Protein AF-A0A2G5CBD4-F1 (afdb_monomer_lite)

Structure (mmCIF, N/CA/C/O backbone):
data_AF-A0A2G5CBD4-F1
#
_entry.id   AF-A0A2G5CBD4-F1
#
loop_
_atom_site.group_PDB
_atom_site.id
_atom_site.type_symbol
_atom_site.label_atom_id
_atom_site.label_alt_id
_atom_site.label_comp_id
_atom_site.label_asym_id
_atom_site.label_entity_id
_atom_site.label_seq_id
_atom_site.pdbx_PDB_ins_code
_atom_site.Cartn_x
_atom_site.Cartn_y
_atom_site.Cartn_z
_atom_site.occupancy
_atom_site.B_iso_or_equiv
_atom_site.auth_seq_id
_atom_site.auth_comp_id
_atom_site.auth_asym_id
_atom_site.auth_atom_id
_atom_site.pdbx_PDB_model_num
ATOM 1 N N . MET A 1 1 ? 65.017 -16.752 -29.242 1.00 50.22 1 MET A N 1
ATOM 2 C CA . MET A 1 1 ? 64.258 -16.936 -30.499 1.00 50.22 1 MET A CA 1
ATOM 3 C C . MET A 1 1 ? 64.591 -15.760 -31.414 1.00 50.22 1 MET A C 1
ATOM 5 O O . MET A 1 1 ? 64.050 -14.682 -31.215 1.00 50.22 1 MET A O 1
ATOM 9 N N . GLN A 1 2 ? 65.579 -15.898 -32.302 1.00 45.34 2 GLN A N 1
ATOM 10 C CA . GLN A 1 2 ? 66.030 -14.797 -33.166 1.00 45.34 2 GLN A CA 1
ATOM 11 C C . GLN A 1 2 ? 65.032 -14.594 -34.318 1.00 45.34 2 GLN A C 1
ATOM 13 O O . GLN A 1 2 ? 64.804 -15.512 -35.103 1.00 45.34 2 GLN A O 1
ATOM 18 N N . ALA A 1 3 ? 64.431 -13.405 -34.413 1.00 54.41 3 ALA A N 1
ATOM 19 C CA . ALA A 1 3 ? 63.586 -13.011 -35.536 1.00 54.41 3 ALA A CA 1
ATOM 20 C C . ALA A 1 3 ? 64.473 -12.516 -36.686 1.00 54.41 3 ALA A C 1
ATOM 22 O O . ALA A 1 3 ? 65.021 -11.417 -36.638 1.00 54.41 3 ALA A O 1
ATOM 23 N N . THR A 1 4 ? 64.639 -13.335 -37.722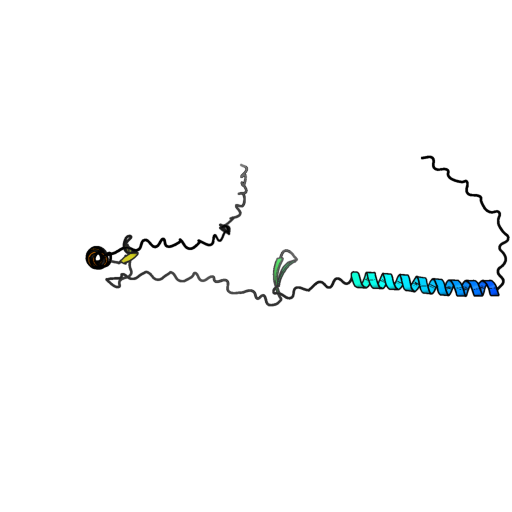 1.00 59.78 4 THR A N 1
ATOM 24 C CA . THR A 1 4 ? 65.360 -12.946 -38.937 1.00 59.78 4 THR A CA 1
ATOM 25 C C . THR A 1 4 ? 64.411 -12.182 -39.859 1.00 59.78 4 THR A C 1
ATOM 27 O O . THR A 1 4 ? 63.651 -12.752 -40.642 1.00 59.78 4 THR A O 1
ATOM 30 N N . MET A 1 5 ? 64.424 -10.852 -39.756 1.00 62.50 5 MET A N 1
ATOM 31 C CA . MET A 1 5 ? 63.723 -10.001 -40.715 1.00 62.50 5 MET A CA 1
ATOM 32 C C . MET A 1 5 ? 64.427 -10.106 -42.072 1.00 62.50 5 MET A C 1
ATOM 34 O O . MET A 1 5 ? 65.529 -9.595 -42.261 1.00 62.50 5 MET A O 1
ATOM 38 N N . LYS A 1 6 ? 63.805 -10.818 -43.019 1.00 68.25 6 LYS A N 1
ATOM 39 C CA . LYS A 1 6 ? 64.300 -10.921 -44.397 1.00 68.25 6 LYS A CA 1
ATOM 40 C C . LYS A 1 6 ? 64.272 -9.527 -45.044 1.00 68.25 6 LYS A C 1
ATOM 42 O O . LYS A 1 6 ? 63.241 -8.857 -44.958 1.00 68.25 6 LYS A O 1
ATOM 47 N N . PRO A 1 7 ? 65.351 -9.084 -45.713 1.00 57.34 7 PRO A N 1
ATOM 48 C CA . PRO A 1 7 ? 65.374 -7.775 -46.349 1.00 57.34 7 PRO A CA 1
ATOM 49 C C . PRO A 1 7 ? 64.328 -7.711 -47.469 1.00 57.34 7 PRO A C 1
ATOM 51 O O . PRO A 1 7 ? 64.297 -8.561 -48.364 1.00 57.34 7 PRO A O 1
ATOM 54 N N . ILE A 1 8 ? 63.464 -6.695 -47.410 1.00 66.19 8 ILE A N 1
ATOM 55 C CA . ILE A 1 8 ? 62.439 -6.427 -48.423 1.00 66.19 8 ILE A CA 1
ATOM 56 C C . ILE A 1 8 ? 63.151 -6.003 -49.710 1.00 66.19 8 ILE A C 1
ATOM 58 O O . ILE A 1 8 ? 63.655 -4.886 -49.832 1.00 66.19 8 ILE A O 1
ATOM 62 N N . LYS A 1 9 ? 63.202 -6.913 -50.686 1.00 63.69 9 LYS A N 1
ATOM 63 C CA . LYS A 1 9 ? 63.681 -6.602 -52.034 1.00 63.69 9 LYS A CA 1
ATOM 64 C C . LYS A 1 9 ? 62.659 -5.692 -52.712 1.00 63.69 9 LYS A C 1
ATOM 66 O O . LYS A 1 9 ? 61.560 -6.131 -53.045 1.00 63.69 9 LYS A O 1
ATOM 71 N N . ARG A 1 10 ? 63.028 -4.430 -52.940 1.00 64.62 10 ARG A N 1
ATOM 72 C CA . ARG A 1 10 ? 62.283 -3.529 -53.827 1.00 64.62 10 ARG A CA 1
ATOM 73 C C . ARG A 1 10 ? 62.343 -4.111 -55.241 1.00 64.62 10 ARG A C 1
ATOM 75 O O . ARG A 1 10 ? 63.429 -4.231 -55.808 1.00 64.62 10 ARG A O 1
ATOM 82 N N . LYS A 1 11 ? 61.197 -4.532 -55.786 1.00 62.62 11 LYS A N 1
ATOM 83 C CA . LYS A 1 11 ? 61.110 -4.932 -57.196 1.00 62.62 11 LYS A CA 1
ATOM 84 C C . LYS A 1 11 ? 61.480 -3.716 -58.052 1.00 62.62 11 LYS A C 1
ATOM 86 O O . LYS A 1 11 ? 60.972 -2.624 -57.809 1.00 62.62 11 LYS A O 1
ATOM 91 N N . LYS A 1 12 ? 62.388 -3.913 -59.015 1.00 56.53 12 LYS A N 1
ATOM 92 C CA . LYS A 1 12 ? 62.648 -2.947 -60.093 1.00 56.53 12 LYS A CA 1
ATOM 93 C C . LYS A 1 12 ? 61.307 -2.601 -60.736 1.00 56.53 12 LYS A C 1
ATOM 95 O O . LYS A 1 12 ? 60.511 -3.520 -60.931 1.00 56.53 12 LYS A O 1
ATOM 100 N N . GLY A 1 13 ? 61.075 -1.312 -60.998 1.00 54.25 13 GLY A N 1
ATOM 101 C CA . GLY A 1 13 ? 59.878 -0.820 -61.677 1.00 54.25 13 GLY A CA 1
ATOM 102 C C . GLY A 1 13 ? 59.686 -1.613 -62.958 1.00 54.25 13 GLY A C 1
ATOM 103 O O . GLY A 1 13 ? 60.448 -1.447 -63.906 1.00 54.25 13 GLY A O 1
ATOM 104 N N . GLY A 1 14 ? 58.760 -2.569 -62.907 1.00 52.62 14 GLY A N 1
ATOM 105 C CA . GLY A 1 14 ? 58.352 -3.313 -64.079 1.00 52.62 14 GLY A CA 1
ATOM 106 C C . GLY A 1 14 ? 57.652 -2.331 -64.993 1.00 52.62 14 GLY A C 1
ATOM 107 O O . GLY A 1 14 ? 56.915 -1.476 -64.507 1.00 52.62 14 GLY A O 1
ATOM 108 N N . GLU A 1 15 ? 57.916 -2.442 -66.288 1.00 57.25 15 GLU A N 1
ATOM 109 C CA . GLU A 1 15 ? 57.089 -1.819 -67.310 1.00 57.25 15 GLU A CA 1
ATOM 110 C C . GLU A 1 15 ? 55.629 -2.081 -66.935 1.00 57.25 15 GLU A C 1
ATOM 112 O O . GLU A 1 15 ? 55.193 -3.235 -66.866 1.00 57.25 15 GLU A O 1
ATOM 117 N N . GLU A 1 16 ? 54.899 -1.019 -66.597 1.00 58.53 16 GLU A N 1
ATOM 118 C CA . GLU A 1 16 ? 53.452 -1.081 -66.494 1.00 58.53 16 GLU A CA 1
ATOM 119 C C . GLU A 1 16 ? 52.991 -1.498 -67.885 1.00 58.53 16 GLU A C 1
ATOM 121 O O . GLU A 1 16 ? 52.986 -0.688 -68.816 1.00 58.53 16 GLU A O 1
ATOM 126 N N . LYS A 1 17 ? 52.716 -2.796 -68.069 1.00 65.19 17 LYS A N 1
ATOM 127 C CA . LYS A 1 17 ? 52.066 -3.284 -69.279 1.00 65.19 17 LYS A CA 1
ATOM 128 C C . LYS A 1 17 ? 50.825 -2.419 -69.420 1.00 65.19 17 LYS A C 1
ATOM 130 O O . LYS A 1 17 ? 49.939 -2.492 -68.573 1.00 65.19 17 LYS A O 1
ATOM 135 N N . ARG A 1 18 ? 50.820 -1.532 -70.420 1.00 65.88 18 ARG A N 1
ATOM 136 C CA . ARG A 1 18 ? 49.656 -0.710 -70.734 1.00 65.88 18 ARG A CA 1
ATOM 137 C C . ARG A 1 18 ? 48.560 -1.696 -71.092 1.00 65.88 18 ARG A C 1
ATOM 139 O O . ARG A 1 18 ? 48.600 -2.260 -72.182 1.00 65.88 18 ARG A O 1
ATOM 146 N N . MET A 1 19 ? 47.676 -1.956 -70.133 1.00 65.94 19 MET A N 1
ATOM 147 C CA . MET A 1 19 ? 46.542 -2.848 -70.313 1.00 65.94 19 MET A CA 1
ATOM 148 C C . MET A 1 19 ? 45.818 -2.384 -71.567 1.00 65.94 19 MET A C 1
ATOM 150 O O . MET A 1 19 ? 45.508 -1.195 -71.717 1.00 65.94 19 MET A O 1
ATOM 154 N N . THR A 1 20 ? 45.620 -3.303 -72.501 1.00 87.38 20 THR A N 1
ATOM 155 C CA . THR A 1 20 ? 44.763 -3.030 -73.647 1.00 87.38 20 THR A CA 1
ATOM 156 C C . THR A 1 20 ? 43.383 -2.633 -73.127 1.00 87.38 20 THR A C 1
ATOM 158 O O . THR A 1 20 ? 42.980 -2.994 -72.018 1.00 87.38 20 THR A O 1
ATOM 161 N N . GLN A 1 21 ? 42.648 -1.849 -73.910 1.00 86.25 21 GLN A N 1
ATOM 162 C CA . GLN A 1 21 ? 41.320 -1.397 -73.501 1.00 86.25 21 GLN A CA 1
ATOM 163 C C . GLN A 1 21 ? 40.401 -2.580 -73.135 1.00 86.25 21 GLN A C 1
ATOM 165 O O . GLN A 1 21 ? 39.611 -2.475 -72.203 1.00 86.25 21 GLN A O 1
ATOM 170 N N . GLU A 1 22 ? 40.556 -3.723 -73.807 1.00 88.44 22 GLU A N 1
ATOM 171 C CA . GLU A 1 22 ? 39.833 -4.967 -73.518 1.00 88.44 22 GLU A CA 1
ATOM 172 C C . GLU A 1 22 ? 40.223 -5.587 -72.169 1.00 88.44 22 GLU A C 1
ATOM 174 O O . GLU A 1 22 ? 39.350 -5.968 -71.390 1.00 88.44 22 GLU A O 1
ATOM 179 N N . GLU A 1 23 ? 41.516 -5.645 -71.847 1.00 88.81 23 GLU A N 1
ATOM 180 C CA . GLU A 1 23 ? 41.995 -6.149 -70.554 1.00 88.81 23 GLU A CA 1
ATOM 181 C C . GLU A 1 23 ? 41.496 -5.282 -69.391 1.00 88.81 23 GLU A C 1
ATOM 183 O O . GLU A 1 23 ? 41.094 -5.810 -68.354 1.00 88.81 23 GLU A O 1
ATOM 188 N N . MET A 1 24 ? 41.444 -3.960 -69.588 1.00 87.12 24 MET A N 1
ATOM 189 C CA . MET A 1 24 ? 40.880 -3.024 -68.613 1.00 87.12 24 MET A CA 1
ATOM 190 C C . MET A 1 24 ? 39.385 -3.283 -68.377 1.00 87.12 24 MET A C 1
ATOM 192 O O . MET A 1 24 ? 38.925 -3.260 -67.236 1.00 87.12 24 MET A O 1
ATOM 196 N N . LEU A 1 25 ? 38.625 -3.567 -69.440 1.00 93.25 25 LEU A N 1
ATOM 197 C CA . LEU A 1 25 ? 37.200 -3.895 -69.339 1.00 93.25 25 LEU A CA 1
ATOM 198 C C . LEU A 1 25 ? 36.964 -5.246 -68.645 1.00 93.25 25 LEU A C 1
ATOM 200 O O . LEU A 1 25 ? 36.035 -5.369 -67.847 1.00 93.25 25 LEU A O 1
ATOM 204 N N . LEU A 1 26 ? 37.810 -6.249 -68.892 1.00 91.88 26 LEU A N 1
ATOM 205 C CA . LEU A 1 26 ? 37.723 -7.551 -68.221 1.00 91.88 26 LEU A CA 1
ATOM 206 C C . LEU A 1 26 ? 38.053 -7.454 -66.727 1.00 91.88 26 LEU A C 1
ATOM 208 O O . LEU A 1 26 ? 37.371 -8.071 -65.906 1.00 91.88 26 LEU A O 1
ATOM 212 N N . GLU A 1 27 ? 39.059 -6.662 -66.359 1.00 90.25 27 GLU A N 1
ATOM 213 C CA . GLU A 1 27 ? 39.389 -6.389 -64.958 1.00 90.25 27 GLU A CA 1
ATOM 214 C C . GLU A 1 27 ? 38.253 -5.624 -64.261 1.00 90.25 27 GLU A C 1
ATOM 216 O O . GLU A 1 27 ? 37.849 -5.980 -63.149 1.00 90.25 27 GLU A O 1
ATOM 221 N N . ALA A 1 28 ? 37.658 -4.637 -64.937 1.00 95.06 28 ALA A N 1
ATOM 222 C CA . ALA A 1 28 ? 36.488 -3.921 -64.435 1.00 95.06 28 ALA A CA 1
ATOM 223 C C . ALA A 1 28 ? 35.307 -4.873 -64.166 1.00 95.06 28 ALA A C 1
ATOM 225 O O . ALA A 1 28 ? 34.729 -4.839 -63.082 1.00 9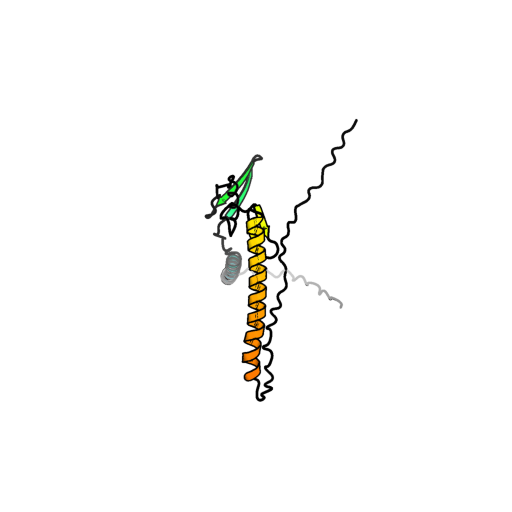5.06 28 ALA A O 1
ATOM 226 N N . ALA A 1 29 ? 35.003 -5.796 -65.083 1.00 94.94 29 ALA A N 1
ATOM 227 C CA . ALA A 1 29 ? 33.927 -6.774 -64.893 1.00 94.94 29 ALA A CA 1
ATOM 228 C C . ALA A 1 29 ? 34.195 -7.733 -63.712 1.00 94.94 29 ALA A C 1
ATOM 230 O O . ALA A 1 29 ? 33.300 -8.055 -62.929 1.00 94.94 29 ALA A O 1
ATOM 231 N N . GLN A 1 30 ? 35.442 -8.179 -63.532 1.00 94.69 30 GLN A N 1
ATOM 232 C CA . GLN A 1 30 ? 35.820 -9.040 -62.404 1.00 94.69 30 GLN A CA 1
ATOM 233 C C . GLN A 1 30 ? 35.753 -8.301 -61.063 1.00 94.69 30 GLN A C 1
ATOM 235 O O . GLN A 1 30 ? 35.300 -8.862 -60.058 1.00 94.69 30 GLN A O 1
ATOM 240 N N . THR A 1 31 ? 36.190 -7.041 -61.040 1.00 94.12 31 THR A N 1
ATOM 241 C CA . THR A 1 31 ? 36.117 -6.194 -59.846 1.00 94.12 31 THR A CA 1
ATOM 242 C C . THR A 1 31 ? 34.678 -5.831 -59.505 1.00 94.12 31 THR A C 1
ATOM 244 O O . THR A 1 31 ? 34.342 -5.843 -58.326 1.00 94.12 31 THR A O 1
ATOM 247 N N . GLU A 1 32 ? 33.798 -5.623 -60.486 1.00 95.69 32 GLU A N 1
ATOM 248 C CA . GLU A 1 32 ? 32.357 -5.445 -60.273 1.00 95.69 32 GLU A CA 1
ATOM 249 C C . GLU A 1 32 ? 31.748 -6.659 -59.561 1.00 95.69 32 GLU A C 1
ATOM 251 O O . GLU A 1 32 ? 31.129 -6.504 -58.508 1.00 95.69 32 GLU A O 1
ATOM 256 N N . ILE A 1 33 ? 32.015 -7.878 -60.044 1.00 95.62 33 ILE A N 1
ATOM 257 C CA . ILE A 1 33 ? 31.544 -9.115 -59.397 1.00 95.62 33 ILE A CA 1
ATOM 258 C C . ILE A 1 33 ? 32.061 -9.214 -57.953 1.00 95.62 33 ILE A C 1
ATOM 260 O O . ILE A 1 33 ? 31.321 -9.602 -57.044 1.00 95.62 33 ILE A O 1
ATOM 264 N N . MET A 1 34 ? 33.327 -8.862 -57.715 1.00 96.06 34 MET A N 1
ATOM 265 C CA . MET A 1 34 ? 33.906 -8.865 -56.370 1.00 96.06 34 MET A CA 1
ATOM 266 C C . MET A 1 34 ? 33.274 -7.793 -55.473 1.00 96.06 34 MET A C 1
ATOM 268 O O . MET A 1 34 ? 32.984 -8.057 -54.305 1.00 96.06 34 MET A O 1
ATOM 272 N N . ASN A 1 35 ? 33.028 -6.602 -56.011 1.00 95.44 35 ASN A N 1
ATOM 273 C CA . ASN A 1 35 ? 32.427 -5.479 -55.302 1.00 95.44 35 ASN A CA 1
ATOM 274 C C . ASN A 1 35 ? 30.979 -5.778 -54.917 1.00 95.44 35 ASN A C 1
ATOM 276 O O . ASN A 1 35 ? 30.611 -5.523 -53.774 1.00 95.44 35 ASN A O 1
ATOM 280 N N . LEU A 1 36 ? 30.198 -6.401 -55.804 1.00 96.88 36 LEU A N 1
ATOM 281 C CA . LEU A 1 36 ? 28.840 -6.867 -55.509 1.00 96.88 36 LEU A CA 1
ATOM 282 C C . LEU A 1 36 ? 28.841 -7.876 -54.353 1.00 96.88 36 LEU A C 1
ATOM 284 O O . LEU A 1 36 ? 28.161 -7.670 -53.349 1.00 96.88 36 LEU A O 1
ATOM 288 N N . ARG A 1 37 ? 29.702 -8.901 -54.417 1.00 96.62 37 ARG A N 1
ATOM 289 C CA . ARG A 1 37 ? 29.860 -9.892 -53.331 1.00 96.62 37 ARG A CA 1
ATOM 290 C C . ARG A 1 37 ? 30.337 -9.268 -52.016 1.00 96.62 37 ARG A C 1
ATOM 292 O O . ARG A 1 37 ? 30.013 -9.748 -50.929 1.00 96.62 37 ARG A O 1
ATOM 299 N N . ASN A 1 38 ? 31.162 -8.226 -52.082 1.00 95.81 38 ASN A N 1
ATOM 300 C CA . ASN A 1 38 ? 31.612 -7.487 -50.903 1.00 95.81 38 ASN A CA 1
ATOM 301 C C . ASN A 1 38 ? 30.477 -6.664 -50.297 1.00 95.81 38 ASN A C 1
ATOM 303 O O . ASN A 1 38 ? 30.300 -6.697 -49.079 1.00 95.81 38 ASN A O 1
ATOM 307 N N . LEU A 1 39 ? 29.707 -5.974 -51.138 1.00 96.06 39 LEU A N 1
ATOM 308 C CA . LEU A 1 39 ? 28.562 -5.167 -50.742 1.00 96.06 39 LEU A CA 1
ATOM 309 C C . LEU A 1 39 ? 27.506 -6.028 -50.047 1.00 96.06 39 LEU A C 1
ATOM 311 O O . LEU A 1 39 ? 27.092 -5.694 -48.943 1.00 96.06 39 LEU A O 1
ATOM 315 N N . GLU A 1 40 ? 27.161 -7.184 -50.612 1.00 96.25 40 GLU A N 1
ATOM 316 C CA . GLU A 1 40 ? 26.234 -8.142 -49.996 1.00 96.25 40 GLU A CA 1
ATOM 317 C C . GLU A 1 40 ? 26.683 -8.559 -48.590 1.00 96.25 40 GLU A C 1
ATOM 319 O O . GLU A 1 40 ? 25.892 -8.556 -47.648 1.00 96.25 40 GLU A O 1
ATOM 324 N N . ARG A 1 41 ? 27.977 -8.853 -48.404 1.00 96.44 41 ARG A N 1
ATOM 325 C CA . ARG A 1 41 ? 28.532 -9.202 -47.085 1.00 96.44 41 ARG A CA 1
ATOM 326 C C . ARG A 1 41 ? 28.509 -8.046 -46.091 1.00 96.44 41 ARG A C 1
ATOM 328 O O . ARG A 1 41 ? 28.518 -8.298 -44.884 1.00 96.44 41 ARG A O 1
ATOM 335 N N . VAL A 1 42 ? 28.599 -6.804 -46.560 1.00 96.31 42 VAL A N 1
ATOM 336 C CA . VAL A 1 42 ? 28.485 -5.613 -45.708 1.00 96.31 42 VAL A CA 1
ATOM 337 C C . VAL A 1 42 ? 27.026 -5.411 -45.314 1.00 96.31 42 VAL A C 1
ATOM 339 O O . VAL A 1 42 ? 26.745 -5.367 -44.120 1.00 96.31 42 VAL A O 1
ATOM 342 N N . LEU A 1 43 ? 26.103 -5.426 -46.278 1.00 96.19 43 LEU A N 1
ATOM 343 C CA . LEU A 1 43 ? 24.665 -5.278 -46.041 1.00 96.19 43 LEU A CA 1
ATOM 344 C C . LEU A 1 43 ? 24.117 -6.369 -45.114 1.00 96.19 43 LEU A C 1
ATOM 346 O O . LEU A 1 43 ? 23.408 -6.063 -44.161 1.00 96.19 43 LEU A O 1
ATOM 350 N N . ALA A 1 44 ? 24.512 -7.631 -45.307 1.00 94.50 44 ALA A N 1
ATOM 351 C CA . ALA A 1 44 ? 24.111 -8.727 -44.424 1.00 94.50 44 ALA A CA 1
ATOM 352 C C . ALA A 1 44 ? 24.576 -8.504 -42.974 1.00 94.50 44 ALA A C 1
ATOM 354 O O . ALA A 1 44 ? 23.811 -8.705 -42.030 1.00 94.50 44 ALA A O 1
ATOM 355 N N . ARG A 1 45 ? 25.813 -8.023 -42.780 1.00 93.94 45 ARG A N 1
ATOM 356 C CA . ARG A 1 45 ? 26.329 -7.672 -41.447 1.00 93.94 45 ARG A CA 1
ATOM 357 C C . ARG A 1 45 ? 25.585 -6.487 -40.843 1.00 93.94 45 ARG A C 1
ATOM 359 O O . ARG A 1 45 ? 25.267 -6.526 -39.657 1.00 93.94 45 ARG A O 1
ATOM 366 N N . GLU A 1 46 ? 25.292 -5.456 -41.628 1.00 93.81 46 GLU A N 1
ATOM 367 C CA . GLU A 1 46 ? 24.502 -4.307 -41.178 1.00 93.81 46 GLU A CA 1
ATOM 368 C C . GLU A 1 46 ? 23.091 -4.724 -40.762 1.00 93.81 46 GLU A C 1
ATOM 370 O O . GLU A 1 46 ? 22.616 -4.314 -39.702 1.00 93.81 46 GLU A O 1
ATOM 375 N N . GLU A 1 47 ? 22.436 -5.592 -41.533 1.00 92.69 47 GLU A N 1
ATOM 376 C CA . GLU A 1 47 ? 21.126 -6.139 -41.189 1.00 92.69 47 GLU A CA 1
ATOM 377 C C . GLU A 1 47 ? 21.161 -6.983 -39.913 1.00 92.69 47 GLU A C 1
ATOM 379 O O . GLU A 1 47 ? 20.271 -6.849 -39.072 1.00 92.69 47 GLU A O 1
ATOM 384 N N . GLU A 1 48 ? 22.172 -7.836 -39.731 1.00 90.06 48 GLU A N 1
ATOM 385 C CA . GLU A 1 48 ? 22.351 -8.608 -38.497 1.00 90.06 48 GLU A CA 1
ATOM 386 C C . GLU A 1 48 ? 22.557 -7.698 -37.284 1.00 90.06 48 GLU A C 1
ATOM 388 O O . GLU A 1 48 ? 21.925 -7.901 -36.244 1.00 90.06 48 GLU A O 1
ATOM 393 N N . VAL A 1 49 ? 23.407 -6.677 -37.412 1.00 93.44 49 VAL A N 1
ATOM 394 C CA . VAL A 1 49 ? 23.649 -5.687 -36.354 1.00 93.44 49 VAL A CA 1
ATOM 395 C C . VAL A 1 49 ? 22.366 -4.923 -36.046 1.00 93.44 49 VAL A C 1
ATOM 397 O O . VAL A 1 49 ? 22.004 -4.795 -34.878 1.00 93.44 49 VAL A O 1
ATOM 400 N N . LYS A 1 50 ? 21.624 -4.486 -37.070 1.00 91.88 50 LYS A N 1
ATOM 401 C CA . LYS A 1 50 ? 20.346 -3.783 -36.917 1.00 91.88 50 LYS A CA 1
ATOM 402 C C . LYS A 1 50 ? 19.319 -4.658 -36.206 1.00 91.88 50 LYS A C 1
ATOM 404 O O . LYS A 1 50 ? 18.723 -4.202 -35.238 1.00 91.88 50 LYS A O 1
ATOM 409 N N . LYS A 1 51 ? 19.157 -5.922 -36.614 1.00 87.69 51 LYS A N 1
ATOM 410 C CA . LYS A 1 51 ? 18.232 -6.880 -35.978 1.00 87.69 51 LYS A CA 1
ATOM 411 C C . LYS A 1 51 ? 18.602 -7.148 -34.517 1.00 87.69 51 LYS A C 1
ATOM 413 O O . LYS A 1 51 ? 17.713 -7.191 -33.674 1.00 87.69 51 LYS A O 1
ATOM 418 N N . ARG A 1 52 ? 19.895 -7.273 -34.195 1.00 82.12 52 ARG A N 1
ATOM 419 C CA . ARG A 1 52 ? 20.380 -7.459 -32.812 1.00 82.12 52 ARG A CA 1
ATOM 420 C C . ARG A 1 52 ? 20.253 -6.196 -31.957 1.00 82.12 52 ARG A C 1
ATOM 422 O O . ARG A 1 52 ? 20.087 -6.302 -30.746 1.00 82.12 52 ARG A O 1
ATOM 429 N N . ALA A 1 53 ? 20.319 -5.015 -32.569 1.00 80.06 53 ALA A N 1
ATOM 430 C CA . ALA A 1 53 ? 20.199 -3.732 -31.883 1.00 80.06 53 ALA A CA 1
ATOM 431 C C . ALA A 1 53 ? 18.747 -3.341 -31.552 1.00 80.06 53 ALA A C 1
ATOM 433 O O . ALA A 1 53 ? 18.538 -2.503 -30.671 1.00 80.06 53 ALA A O 1
ATOM 434 N N . VAL A 1 54 ? 17.736 -3.937 -32.205 1.00 80.31 54 VAL A N 1
ATOM 435 C CA . VAL A 1 54 ? 16.324 -3.725 -31.842 1.00 80.31 54 VAL A CA 1
ATOM 436 C C . VAL A 1 54 ? 16.026 -4.446 -30.528 1.00 80.31 54 VAL A C 1
ATOM 438 O O . VAL A 1 54 ? 15.566 -5.585 -30.484 1.00 80.31 54 VAL A O 1
ATOM 441 N N . VAL A 1 55 ? 16.292 -3.763 -29.420 1.00 75.81 55 VAL A N 1
ATOM 442 C CA . VAL A 1 55 ? 15.908 -4.232 -28.090 1.00 75.81 55 VAL A CA 1
ATOM 443 C C . VAL A 1 55 ? 14.413 -3.978 -27.908 1.00 75.81 55 VAL A C 1
ATOM 445 O O . VAL A 1 55 ? 14.005 -2.875 -27.540 1.00 75.81 55 VAL A O 1
ATOM 448 N N . ASN A 1 56 ? 13.589 -5.007 -28.124 1.00 74.56 56 ASN A N 1
ATOM 449 C CA . ASN A 1 56 ? 12.183 -4.984 -27.720 1.00 74.56 56 ASN A CA 1
ATOM 450 C C . ASN A 1 56 ? 12.092 -5.032 -26.191 1.00 74.56 56 ASN A C 1
ATOM 452 O O . ASN A 1 56 ? 11.995 -6.090 -25.570 1.00 74.56 56 ASN A O 1
ATOM 456 N N . LYS A 1 57 ? 12.149 -3.855 -25.569 1.00 80.00 57 LYS A N 1
ATOM 457 C CA . LYS A 1 57 ? 11.880 -3.695 -24.142 1.00 80.00 57 LYS A CA 1
ATOM 458 C C . LYS A 1 57 ? 10.376 -3.816 -23.941 1.00 80.00 57 LYS A C 1
ATOM 460 O O . LYS A 1 57 ? 9.619 -3.013 -24.481 1.00 80.00 57 LYS A O 1
ATOM 465 N N . MET A 1 58 ? 9.943 -4.805 -23.161 1.00 79.25 58 MET A N 1
ATOM 466 C CA . MET A 1 58 ? 8.548 -4.875 -22.732 1.00 79.25 58 MET A CA 1
ATOM 467 C C . MET A 1 58 ? 8.223 -3.605 -21.939 1.00 79.25 58 MET A C 1
ATOM 469 O O . MET A 1 58 ? 8.841 -3.328 -20.909 1.00 79.25 58 MET A O 1
ATOM 473 N N . VAL A 1 59 ? 7.291 -2.800 -22.448 1.00 83.38 59 VAL A N 1
ATOM 474 C CA . VAL A 1 59 ? 6.876 -1.562 -21.787 1.00 83.38 59 VAL A CA 1
ATOM 475 C C . VAL A 1 59 ? 5.923 -1.926 -20.658 1.00 83.38 59 VAL A C 1
ATOM 477 O O . VAL A 1 59 ? 4.869 -2.516 -20.880 1.00 83.38 59 VAL A O 1
ATOM 480 N N . TYR A 1 60 ? 6.287 -1.557 -19.433 1.00 83.06 60 TYR A N 1
ATOM 481 C CA . TYR A 1 60 ? 5.420 -1.744 -18.279 1.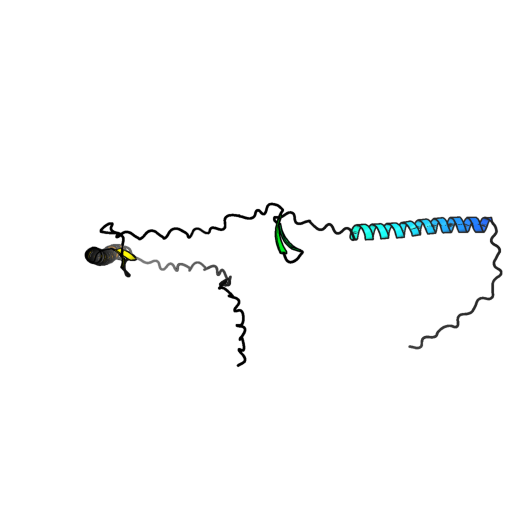00 83.06 60 TYR A CA 1
ATOM 482 C C . TYR A 1 60 ? 4.143 -0.895 -18.422 1.00 83.06 60 TYR A C 1
ATOM 484 O O . TYR A 1 60 ? 4.182 0.342 -18.377 1.00 83.06 60 TYR A O 1
ATOM 492 N N . SER A 1 61 ? 3.002 -1.569 -18.580 1.00 84.25 61 SER A N 1
ATOM 493 C CA . SER A 1 61 ? 1.667 -0.964 -18.697 1.00 84.25 61 SER A CA 1
ATOM 494 C C . SER A 1 61 ? 0.839 -1.110 -17.414 1.00 84.25 61 SER A C 1
ATOM 496 O O . SER A 1 61 ? -0.385 -1.184 -17.466 1.00 84.25 61 SER A O 1
ATOM 498 N N . GLY A 1 62 ? 1.499 -1.200 -16.259 1.00 88.12 62 GLY A N 1
ATOM 499 C CA . GLY A 1 62 ? 0.815 -1.253 -14.972 1.00 88.12 62 GLY A CA 1
ATOM 500 C C . GLY A 1 62 ? 0.603 0.131 -14.346 1.00 88.12 62 GLY A C 1
ATOM 501 O O . GLY A 1 62 ? 1.133 1.128 -14.851 1.00 88.12 62 GLY A O 1
ATOM 502 N N . PRO A 1 63 ? -0.125 0.186 -13.220 1.00 91.69 63 PRO A N 1
ATOM 503 C CA . PRO A 1 63 ? -0.382 1.418 -12.484 1.00 91.69 63 PRO A CA 1
ATOM 504 C C . PRO A 1 63 ? 0.933 2.104 -12.064 1.00 91.69 63 PRO A C 1
ATOM 506 O O . PRO A 1 63 ? 1.848 1.438 -11.574 1.00 91.69 63 PRO A O 1
ATOM 509 N N . GLN A 1 64 ? 1.069 3.416 -12.309 1.00 89.19 64 GLN A N 1
ATOM 510 C CA . GLN A 1 64 ? 2.349 4.133 -12.19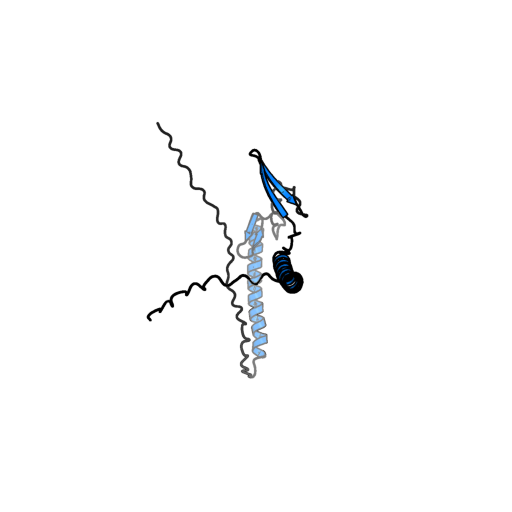1 1.00 89.19 64 GLN A CA 1
ATOM 511 C C . GLN A 1 64 ? 2.205 5.516 -11.540 1.00 89.19 64 GLN A C 1
ATOM 513 O O . GLN A 1 64 ? 1.405 6.338 -11.985 1.00 89.19 64 GLN A O 1
ATOM 518 N N . VAL A 1 65 ? 3.051 5.797 -10.542 1.00 91.81 65 VAL A N 1
ATOM 519 C CA . VAL A 1 65 ? 3.231 7.138 -9.959 1.00 91.81 65 VAL A CA 1
ATOM 520 C C . VAL A 1 65 ? 4.511 7.762 -10.512 1.00 91.81 65 VAL A C 1
ATOM 522 O O . VAL A 1 65 ? 5.544 7.092 -10.584 1.00 91.81 65 VAL A O 1
ATOM 525 N N . ARG A 1 66 ? 4.462 9.036 -10.901 1.00 91.69 66 ARG A N 1
ATOM 526 C CA . ARG A 1 66 ? 5.619 9.818 -11.347 1.00 91.69 66 ARG A CA 1
ATOM 527 C C . ARG A 1 66 ? 5.823 11.012 -10.423 1.00 91.69 66 ARG A C 1
ATOM 529 O O . ARG A 1 66 ? 4.881 11.727 -10.111 1.00 91.69 66 ARG A O 1
ATOM 536 N N . TYR A 1 67 ? 7.065 11.226 -10.012 1.00 94.00 67 TYR A N 1
ATOM 537 C CA . TYR A 1 67 ? 7.474 12.415 -9.275 1.00 94.00 67 TYR A CA 1
ATOM 538 C C . TYR A 1 67 ? 8.078 13.446 -10.231 1.00 94.00 67 TYR A C 1
ATOM 540 O O . TYR A 1 67 ? 8.869 13.084 -11.105 1.00 94.00 67 TYR A O 1
ATOM 548 N N . SER A 1 68 ? 7.751 14.720 -10.038 1.00 94.81 68 SER A N 1
ATOM 549 C CA . SER A 1 68 ? 8.386 15.832 -10.747 1.00 94.81 68 SER A CA 1
ATOM 550 C C . SER A 1 68 ? 8.565 17.032 -9.828 1.00 94.81 68 SER A C 1
ATOM 552 O O . SER A 1 68 ? 7.635 17.398 -9.115 1.00 94.81 68 SER A O 1
ATOM 554 N N . SER A 1 69 ? 9.735 17.664 -9.889 1.00 95.25 69 SER A N 1
ATOM 555 C CA . SER A 1 69 ? 10.018 18.923 -9.202 1.00 95.25 69 SER A CA 1
ATOM 556 C C . SER A 1 69 ? 10.318 19.991 -10.250 1.00 95.25 69 SER A C 1
ATOM 558 O O . SER A 1 69 ? 11.185 19.780 -11.101 1.00 95.25 69 SER A O 1
ATOM 560 N N . LYS A 1 70 ? 9.561 21.087 -10.248 1.00 93.69 70 LYS A N 1
ATOM 561 C CA . LYS A 1 70 ? 9.718 22.221 -11.171 1.00 93.69 70 LYS A CA 1
ATOM 562 C C . LYS A 1 70 ? 9.478 23.515 -10.408 1.00 93.69 70 LYS A C 1
ATOM 564 O O . LYS A 1 70 ? 8.559 23.571 -9.598 1.00 93.69 70 LYS A O 1
ATOM 569 N N . ASP A 1 71 ? 10.321 24.518 -10.643 1.00 89.44 71 ASP A N 1
ATOM 570 C CA . ASP A 1 71 ? 10.182 25.870 -10.078 1.00 89.44 71 ASP A CA 1
ATOM 571 C C . ASP A 1 71 ? 10.011 25.899 -8.543 1.00 89.44 71 ASP A C 1
ATOM 573 O O . ASP A 1 71 ? 9.281 26.714 -7.985 1.00 89.44 71 ASP A O 1
ATOM 577 N N . GLY A 1 72 ? 10.672 24.969 -7.840 1.00 92.69 72 GLY A N 1
ATOM 578 C CA . GLY A 1 72 ? 10.591 24.837 -6.380 1.00 92.69 72 GLY A CA 1
ATOM 579 C C . GLY A 1 72 ? 9.330 24.140 -5.853 1.00 92.69 72 GLY A C 1
ATOM 580 O O . GLY A 1 72 ? 9.167 24.021 -4.640 1.00 92.69 72 GLY A O 1
ATOM 581 N N . GLN A 1 73 ? 8.452 23.647 -6.729 1.00 92.25 73 GLN A N 1
ATOM 582 C CA . GLN A 1 73 ? 7.256 22.885 -6.372 1.00 92.25 73 GLN A CA 1
ATOM 583 C C . GLN A 1 73 ? 7.420 21.399 -6.710 1.00 92.25 73 GLN A C 1
ATOM 585 O O . GLN A 1 73 ? 8.033 21.035 -7.714 1.00 92.25 73 GLN A O 1
ATOM 590 N N . ASN A 1 74 ? 6.851 20.536 -5.863 1.00 96.25 74 ASN A N 1
ATOM 591 C CA . ASN A 1 74 ? 6.951 19.081 -5.974 1.00 96.25 74 ASN A CA 1
ATOM 592 C C . ASN A 1 74 ? 5.575 18.477 -6.267 1.00 96.25 74 ASN A C 1
ATOM 594 O O . ASN A 1 74 ? 4.627 18.703 -5.516 1.00 96.25 74 ASN A O 1
ATOM 598 N N . TYR A 1 75 ? 5.487 17.662 -7.315 1.00 92.31 75 TYR A N 1
ATOM 599 C CA . TYR A 1 75 ? 4.244 17.044 -7.768 1.00 92.31 75 TYR A CA 1
ATOM 600 C C . TYR A 1 75 ? 4.368 15.524 -7.837 1.00 92.31 75 TYR A C 1
ATOM 602 O O . TYR A 1 75 ? 5.418 14.975 -8.191 1.00 92.31 75 TYR A O 1
ATOM 610 N N . LEU A 1 76 ? 3.259 14.855 -7.522 1.00 92.19 76 LEU A N 1
ATOM 611 C CA . LEU A 1 76 ? 3.059 13.426 -7.722 1.00 92.19 76 LEU A CA 1
ATOM 612 C C . LEU A 1 76 ? 1.924 13.231 -8.726 1.00 92.19 76 LEU A C 1
ATOM 614 O O . LEU A 1 76 ? 0.775 13.567 -8.451 1.00 92.19 76 LEU A O 1
ATOM 618 N N . GLU A 1 77 ? 2.251 12.678 -9.887 1.00 91.12 77 GLU A N 1
ATOM 619 C CA . GLU A 1 77 ? 1.295 12.328 -10.931 1.00 91.12 77 GLU A CA 1
ATOM 620 C C . GLU A 1 77 ? 0.928 10.848 -10.809 1.00 91.12 77 GLU A C 1
ATOM 622 O O . GLU A 1 77 ? 1.788 9.967 -10.908 1.00 91.12 77 GLU A O 1
ATOM 627 N N . PHE A 1 78 ? -0.358 10.563 -10.622 1.00 91.06 78 PHE A N 1
ATOM 628 C CA . PHE A 1 78 ? -0.898 9.207 -10.658 1.00 91.06 78 PHE A CA 1
ATOM 629 C C . PHE A 1 78 ? -1.404 8.922 -12.075 1.00 91.06 78 PHE A C 1
ATOM 631 O O . PHE A 1 78 ? -2.227 9.657 -12.614 1.00 91.06 78 PHE A O 1
ATOM 638 N N . SER A 1 79 ? -0.877 7.877 -12.708 1.00 87.31 79 SER A N 1
ATOM 639 C CA . SER A 1 79 ? -1.158 7.525 -14.101 1.00 87.31 79 SER A CA 1
ATOM 640 C C . SER A 1 79 ? -1.420 6.023 -14.245 1.00 87.31 79 SER A C 1
ATOM 642 O O . SER A 1 79 ? -1.150 5.236 -13.333 1.00 87.31 79 SER A O 1
ATOM 644 N N . LYS A 1 80 ? -1.951 5.608 -15.404 1.00 85.69 80 LYS A N 1
ATOM 645 C CA . LYS A 1 80 ? -2.223 4.195 -15.739 1.00 85.69 80 LYS A CA 1
ATOM 646 C C . LYS A 1 80 ? -3.142 3.481 -14.729 1.00 85.69 80 LYS A C 1
ATOM 648 O O . LYS A 1 80 ? -2.881 2.354 -14.327 1.00 85.69 80 LYS A O 1
ATOM 653 N N . GLY A 1 81 ? -4.220 4.142 -14.307 1.00 81.44 81 GLY A N 1
ATOM 654 C CA . GLY A 1 81 ? -5.237 3.536 -13.437 1.00 81.44 81 GLY A CA 1
ATOM 655 C C . GLY A 1 81 ? -4.942 3.599 -11.935 1.00 81.44 81 GLY A C 1
ATOM 656 O O . GLY A 1 81 ? -5.743 3.095 -11.155 1.00 81.44 81 GLY A O 1
ATOM 657 N N . LEU A 1 82 ? -3.848 4.244 -11.505 1.00 83.38 82 LEU A N 1
ATOM 658 C CA . LEU A 1 82 ? -3.757 4.726 -10.124 1.00 83.38 82 LEU A CA 1
ATOM 659 C C . LEU A 1 82 ? -4.590 5.997 -9.993 1.00 83.38 82 LEU A C 1
ATOM 661 O O . LEU A 1 82 ? -4.324 6.981 -10.678 1.00 83.38 82 LEU A O 1
ATOM 665 N N . SER A 1 83 ? -5.568 5.984 -9.096 1.00 81.88 83 SER A N 1
ATOM 666 C CA . SER A 1 83 ? -6.243 7.188 -8.624 1.00 81.88 83 SER A CA 1
ATOM 667 C C . SER A 1 83 ? -5.716 7.548 -7.242 1.00 81.88 83 SER A C 1
ATOM 669 O O . SER A 1 83 ? -5.473 6.669 -6.410 1.00 81.88 83 SER A O 1
ATOM 671 N N . PHE A 1 84 ? -5.575 8.842 -6.973 1.00 79.94 84 PHE A N 1
ATOM 672 C CA . PHE A 1 84 ? -5.398 9.305 -5.605 1.00 79.94 84 PHE A CA 1
ATOM 673 C C . PHE A 1 84 ? -6.673 8.959 -4.827 1.00 79.94 84 PHE A C 1
ATOM 675 O O . PHE A 1 84 ? -7.764 9.376 -5.211 1.00 79.94 84 PHE A O 1
ATOM 682 N N . GLN A 1 85 ? -6.556 8.144 -3.779 1.00 74.31 85 GLN A N 1
ATOM 683 C CA . GLN A 1 85 ? -7.663 7.920 -2.853 1.00 74.31 85 GLN A CA 1
ATOM 684 C C . GLN A 1 85 ? -7.766 9.186 -2.004 1.00 74.31 85 GLN A C 1
ATOM 686 O O . GLN A 1 85 ? -7.063 9.344 -1.012 1.00 74.31 85 GLN A O 1
ATOM 691 N N . THR A 1 86 ? -8.577 10.137 -2.467 1.00 65.75 86 THR A N 1
ATOM 692 C CA . THR A 1 86 ? -8.716 11.491 -1.905 1.00 65.75 86 THR A CA 1
ATOM 693 C C . THR A 1 86 ? -9.236 11.497 -0.467 1.00 65.75 86 THR A C 1
ATOM 695 O O . THR A 1 86 ? -9.209 12.524 0.207 1.00 65.75 86 THR A O 1
ATOM 698 N N . GLU A 1 87 ? -9.684 10.350 0.031 1.00 76.75 87 GLU A N 1
ATOM 699 C CA . GLU A 1 87 ? -10.200 10.197 1.379 1.00 76.75 87 GLU A CA 1
ATOM 700 C C . GLU A 1 87 ? -9.052 9.996 2.363 1.00 76.75 87 GLU A C 1
ATOM 702 O O . GLU A 1 87 ? -8.766 8.905 2.856 1.00 76.75 87 GLU A O 1
ATOM 707 N N . ILE A 1 88 ? -8.387 11.101 2.685 1.00 73.88 88 ILE A N 1
ATOM 708 C CA . ILE A 1 88 ? -7.640 11.187 3.931 1.00 73.88 88 ILE A CA 1
ATOM 709 C C . ILE A 1 88 ? -8.692 11.069 5.038 1.00 73.88 88 ILE A C 1
ATOM 711 O O . ILE A 1 88 ? -9.382 12.040 5.347 1.00 73.88 88 ILE A O 1
ATOM 715 N N . CYS A 1 89 ? -8.865 9.869 5.599 1.00 70.81 89 CYS A N 1
ATOM 716 C CA . CYS A 1 89 ? -9.764 9.632 6.724 1.00 70.81 89 CYS A CA 1
ATOM 717 C C . CYS A 1 89 ? -9.285 10.436 7.942 1.00 70.81 89 CYS A C 1
ATOM 719 O O . CYS A 1 89 ? -8.497 9.966 8.760 1.00 70.81 89 CYS A O 1
ATOM 721 N N . THR A 1 90 ? -9.762 11.673 8.060 1.00 80.69 90 THR A N 1
ATOM 722 C CA . THR A 1 90 ? -9.549 12.542 9.226 1.00 80.69 90 THR A CA 1
ATOM 723 C C . THR A 1 90 ? -10.430 12.124 10.403 1.00 80.69 90 THR A C 1
ATOM 725 O O . THR A 1 90 ? -10.163 12.478 11.554 1.00 80.69 90 THR A O 1
ATOM 728 N N . THR A 1 91 ? -11.474 11.341 10.133 1.00 85.06 91 THR A N 1
ATOM 729 C CA . THR A 1 91 ? -12.379 10.799 11.140 1.00 85.06 91 THR A CA 1
ATOM 730 C C . THR A 1 91 ? -11.696 9.663 11.895 1.00 85.06 91 THR A C 1
ATOM 732 O O . THR A 1 91 ? -11.349 8.629 11.328 1.00 85.06 91 THR A O 1
ATOM 735 N N . ARG A 1 92 ? -11.513 9.841 13.207 1.00 82.31 92 ARG A N 1
ATOM 736 C CA . ARG A 1 92 ? -11.048 8.761 14.087 1.00 82.31 92 ARG A CA 1
ATOM 737 C C . ARG A 1 92 ? -12.084 7.630 14.087 1.00 82.31 92 ARG A C 1
ATOM 739 O O . ARG A 1 92 ? -13.279 7.933 14.095 1.00 82.31 92 ARG A O 1
ATOM 746 N N . PRO A 1 93 ? -11.664 6.351 14.122 1.00 83.25 93 PRO A N 1
ATOM 747 C CA . PRO A 1 93 ? -12.613 5.254 14.242 1.00 83.25 93 PRO A CA 1
ATOM 748 C C . PRO A 1 93 ? -13.454 5.430 15.517 1.00 83.25 93 PRO A C 1
ATOM 750 O O . PRO A 1 93 ? -12.937 5.931 16.525 1.00 83.25 93 PRO A O 1
ATOM 753 N N . PRO A 1 94 ? -14.742 5.044 15.492 1.00 88.88 94 PRO A N 1
ATOM 754 C CA . PRO A 1 94 ? -15.595 5.146 16.665 1.00 88.88 94 PRO A CA 1
ATOM 755 C C . PRO A 1 94 ? -15.004 4.322 17.809 1.00 88.88 94 PRO A C 1
ATOM 757 O O . PRO A 1 94 ? -14.428 3.251 17.601 1.00 88.88 94 PRO A O 1
ATOM 760 N N . TYR A 1 95 ? -15.139 4.833 19.031 1.00 88.25 95 TYR A N 1
ATOM 761 C CA . TYR A 1 95 ? -14.626 4.137 20.204 1.00 88.25 95 TYR A CA 1
ATOM 762 C C . TYR A 1 95 ? -15.335 2.779 20.348 1.00 88.25 95 TYR A C 1
ATOM 764 O O . TYR A 1 95 ? -16.559 2.719 20.184 1.00 88.25 95 TYR A O 1
ATOM 772 N N . PRO A 1 96 ? -14.612 1.686 20.654 1.00 88.62 96 PRO A N 1
ATOM 773 C CA . PRO A 1 96 ? -15.231 0.380 20.832 1.00 88.62 96 PRO A CA 1
ATOM 774 C C . PRO A 1 96 ? -16.313 0.432 21.916 1.00 88.62 96 PRO A C 1
ATOM 776 O O . PRO A 1 96 ? -16.146 1.073 22.958 1.00 88.62 96 PRO A O 1
ATOM 779 N N . GLN A 1 97 ? -17.432 -0.256 21.680 1.00 88.62 97 GLN A N 1
ATOM 780 C CA . GLN A 1 97 ? -18.525 -0.305 22.649 1.00 88.62 97 GLN A CA 1
ATOM 781 C C . GLN A 1 97 ? -18.058 -0.967 23.954 1.00 88.62 97 GLN A C 1
ATOM 783 O O . GLN A 1 97 ? -17.335 -1.968 23.948 1.00 88.62 97 GLN A O 1
ATOM 788 N N . LYS A 1 98 ? -18.474 -0.403 25.096 1.00 89.69 98 LYS A N 1
ATOM 789 C CA . LYS A 1 98 ? -18.167 -0.969 26.415 1.00 89.69 98 LYS A CA 1
ATOM 790 C C . LYS A 1 98 ? -18.863 -2.323 26.551 1.00 89.69 98 LYS A C 1
ATOM 792 O O . LYS A 1 98 ? -20.048 -2.439 26.253 1.00 89.69 98 LYS A O 1
ATOM 797 N N . ALA A 1 99 ? -18.135 -3.334 27.022 1.00 93.56 99 ALA A N 1
ATOM 798 C CA . ALA A 1 99 ? -18.718 -4.646 27.285 1.00 93.56 99 ALA A CA 1
ATOM 799 C C . ALA A 1 99 ? -19.845 -4.539 28.325 1.00 93.56 99 ALA A C 1
ATOM 801 O O . ALA A 1 99 ? -19.776 -3.719 29.238 1.00 93.56 99 ALA A O 1
ATOM 802 N N . VAL A 1 100 ? -20.863 -5.385 28.205 1.00 96.88 100 VAL A N 1
ATOM 803 C CA . VAL A 1 100 ? -22.008 -5.427 29.121 1.00 96.88 100 VAL A CA 1
ATOM 804 C C . VAL A 1 100 ? -21.806 -6.536 30.153 1.00 96.88 100 VAL A C 1
ATOM 806 O O . VAL A 1 100 ? -21.242 -7.581 29.840 1.00 96.88 100 VAL A O 1
ATOM 809 N N . CYS A 1 101 ? -22.227 -6.310 31.398 1.00 96.69 101 CYS A N 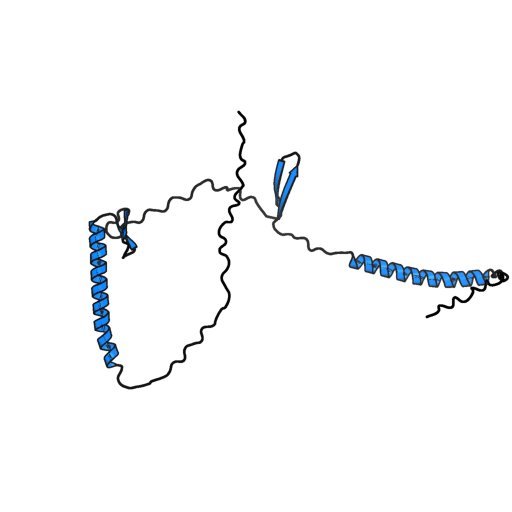1
ATOM 810 C CA . CYS A 1 101 ? -22.154 -7.302 32.462 1.00 96.69 101 CYS A CA 1
ATOM 811 C C . CYS A 1 101 ? -23.029 -8.514 32.141 1.00 96.69 101 CYS A C 1
ATOM 813 O O . CYS A 1 101 ? -24.213 -8.370 31.850 1.00 96.69 101 CYS A O 1
ATOM 815 N N . THR A 1 102 ? -22.468 -9.711 32.294 1.00 96.50 102 THR A N 1
ATOM 816 C CA . THR A 1 102 ? -23.154 -10.975 31.980 1.00 96.50 102 THR A CA 1
ATOM 817 C C . THR A 1 102 ? -24.325 -11.315 32.899 1.00 96.50 102 THR A C 1
ATOM 819 O O . THR A 1 102 ? -25.120 -12.184 32.562 1.00 96.50 102 THR A O 1
ATOM 822 N N . ILE A 1 103 ? -24.425 -10.669 34.062 1.00 95.69 103 ILE A N 1
ATOM 823 C CA . ILE A 1 103 ? -25.492 -10.921 35.040 1.00 95.69 103 ILE A CA 1
ATOM 824 C C . ILE A 1 103 ? -26.493 -9.775 35.050 1.00 95.69 103 ILE A C 1
ATOM 826 O O . ILE A 1 103 ? -27.690 -10.015 34.968 1.00 95.69 103 ILE A O 1
ATOM 830 N N . THR A 1 104 ? -26.015 -8.535 35.174 1.00 95.50 104 THR A N 1
ATOM 831 C CA . THR A 1 104 ? -26.896 -7.380 35.399 1.00 95.50 104 THR A CA 1
ATOM 832 C C . THR A 1 104 ? -27.282 -6.638 34.126 1.00 95.50 104 THR A C 1
ATOM 834 O O . THR A 1 104 ? -28.125 -5.754 34.195 1.00 95.50 104 THR A O 1
ATOM 837 N N . GLY A 1 105 ? -26.648 -6.911 32.981 1.00 94.75 105 GLY A N 1
ATOM 838 C CA . GLY A 1 105 ? -26.923 -6.176 31.740 1.00 94.75 105 GLY A CA 1
ATOM 839 C C . GLY A 1 105 ? -26.464 -4.708 31.744 1.00 94.75 105 GLY A C 1
ATOM 840 O O . GLY A 1 105 ? -26.660 -3.995 30.766 1.00 94.75 105 GLY A O 1
ATOM 841 N N . LEU A 1 106 ? -25.825 -4.240 32.821 1.00 95.06 106 LEU A N 1
ATOM 842 C CA . LEU A 1 106 ? -25.260 -2.891 32.926 1.00 95.06 106 LEU A CA 1
ATOM 843 C C . LEU A 1 106 ? -23.892 -2.809 32.229 1.00 95.06 106 LEU A C 1
ATOM 845 O O . LEU A 1 106 ? -23.193 -3.824 32.161 1.00 95.06 106 LEU A O 1
ATOM 849 N N . PRO A 1 107 ? -23.444 -1.627 31.763 1.00 96.12 107 PRO A N 1
ATOM 850 C CA . PRO A 1 107 ? -22.102 -1.467 31.208 1.00 96.12 107 PRO A CA 1
ATOM 851 C C . PRO A 1 107 ? -21.048 -1.913 32.229 1.00 96.12 107 PRO A C 1
ATOM 853 O O . PRO A 1 107 ? -20.993 -1.423 33.359 1.00 96.12 107 PRO A O 1
ATOM 856 N N . ALA A 1 108 ? -20.220 -2.878 31.844 1.00 95.75 108 ALA A N 1
ATOM 857 C CA . ALA A 1 108 ? -19.231 -3.470 32.723 1.00 95.75 108 ALA A CA 1
ATOM 858 C C . ALA A 1 108 ? -18.074 -2.506 32.976 1.00 95.75 108 ALA A C 1
ATOM 860 O O . ALA A 1 108 ? -17.497 -1.929 32.052 1.00 95.75 108 ALA A O 1
ATOM 861 N N . LYS A 1 109 ? -17.712 -2.375 34.252 1.00 95.25 109 LYS A N 1
ATOM 862 C CA . LYS A 1 109 ? -16.583 -1.555 34.698 1.00 95.25 109 LYS A CA 1
ATOM 863 C C . LYS A 1 109 ? -15.290 -2.368 34.777 1.00 95.25 109 LYS A C 1
ATOM 865 O O . LYS A 1 109 ? -14.213 -1.810 34.593 1.00 95.25 109 LYS A O 1
ATOM 870 N N . TYR A 1 110 ? -15.395 -3.673 35.028 1.00 95.31 110 TYR A N 1
ATOM 871 C CA . TYR A 1 110 ? -14.257 -4.565 35.251 1.00 95.31 110 TYR A CA 1
ATOM 872 C C . TYR A 1 110 ? -14.450 -5.918 34.552 1.00 95.31 110 TYR A C 1
ATOM 874 O O . TYR A 1 110 ? -15.558 -6.276 34.147 1.00 95.31 110 TYR A O 1
ATOM 882 N N . ARG A 1 111 ? -13.359 -6.682 34.426 1.00 96.25 111 ARG A N 1
ATOM 883 C CA . ARG A 1 111 ? -13.359 -8.086 33.991 1.00 96.25 111 ARG A CA 1
ATOM 884 C C . ARG A 1 111 ? -12.714 -8.949 35.061 1.00 96.25 111 ARG A C 1
ATOM 886 O O . ARG A 1 111 ? -11.711 -8.558 35.651 1.00 96.25 111 ARG A O 1
ATOM 893 N N . ASP A 1 112 ? -13.287 -10.117 35.308 1.00 95.31 112 ASP A N 1
ATOM 894 C CA . ASP A 1 112 ? -12.741 -11.048 36.291 1.00 95.31 112 ASP A CA 1
ATOM 895 C C . ASP A 1 112 ? -11.523 -11.803 35.711 1.00 95.31 112 ASP A C 1
ATOM 897 O O . ASP A 1 112 ? -11.667 -12.443 34.672 1.00 95.31 112 ASP A O 1
ATOM 901 N N . PRO A 1 113 ? -10.333 -11.799 36.348 1.00 95.50 113 PRO A N 1
ATOM 902 C CA . PRO A 1 113 ? -9.129 -12.425 35.789 1.00 95.50 113 PRO A CA 1
ATOM 903 C C . PRO A 1 113 ? -9.200 -13.951 35.647 1.00 95.50 113 PRO A C 1
ATOM 905 O O . PRO A 1 113 ? -8.446 -14.509 34.858 1.00 95.50 113 PRO A O 1
ATOM 908 N N . LYS A 1 114 ? -10.073 -14.647 36.397 1.00 92.25 114 LYS A N 1
ATOM 909 C CA . LYS A 1 114 ? -10.195 -16.114 36.266 1.00 92.25 114 LYS A CA 1
ATOM 910 C C . LYS A 1 114 ? -11.221 -16.542 35.217 1.00 92.25 114 LYS A C 1
ATOM 912 O O . LYS A 1 114 ? -10.997 -17.546 34.556 1.00 92.25 114 LYS A O 1
ATOM 917 N N . THR A 1 115 ? -12.333 -15.820 35.073 1.00 92.62 115 THR A N 1
ATOM 918 C CA . THR A 1 115 ? -13.386 -16.164 34.097 1.00 92.62 115 THR A CA 1
ATOM 919 C C . THR A 1 115 ? -13.309 -15.367 32.796 1.00 92.62 115 THR A C 1
ATOM 921 O O . THR A 1 115 ? -13.892 -15.772 31.797 1.00 92.62 115 THR A O 1
ATOM 924 N N . GLY A 1 116 ? -12.642 -14.212 32.794 1.00 93.94 116 GLY A N 1
ATOM 925 C CA . GLY A 1 116 ? -12.648 -13.250 31.690 1.00 93.94 116 GLY A CA 1
ATOM 926 C C . GLY A 1 116 ? -13.979 -12.509 31.508 1.00 93.94 116 GLY A C 1
ATOM 927 O O . GLY A 1 116 ? -14.087 -11.664 30.608 1.00 93.94 116 GLY A O 1
ATOM 928 N N . LEU A 1 117 ? -14.985 -12.798 32.346 1.00 95.94 117 LEU A N 1
ATOM 929 C CA . LEU A 1 117 ? -16.337 -12.272 32.192 1.00 95.94 117 LEU A CA 1
ATOM 930 C C . LEU A 1 117 ? -16.415 -10.803 32.648 1.00 95.94 117 LEU A C 1
ATOM 932 O O . LEU A 1 117 ? -15.882 -10.450 33.708 1.00 95.94 117 LEU A O 1
ATOM 936 N N . PRO A 1 118 ? -17.073 -9.934 31.860 1.00 97.50 118 PRO A N 1
ATOM 937 C CA . PRO A 1 118 ? -17.309 -8.542 32.224 1.00 97.50 118 PRO A CA 1
ATOM 938 C C . PRO A 1 118 ? -18.372 -8.418 33.330 1.00 97.50 118 PRO A C 1
ATOM 940 O O . PRO A 1 118 ? -19.428 -9.052 33.267 1.00 97.50 118 PRO A O 1
ATOM 943 N N . TYR A 1 119 ? -18.119 -7.572 34.334 1.00 96.88 119 TYR A N 1
ATOM 944 C CA . TYR A 1 119 ? -19.064 -7.281 35.414 1.00 96.88 119 TYR A CA 1
ATOM 945 C C . TYR A 1 119 ? -19.118 -5.797 35.808 1.00 96.88 119 TYR A C 1
ATOM 947 O O . TYR A 1 119 ? -18.162 -5.038 35.627 1.00 96.88 119 TYR A O 1
ATOM 955 N N . ALA A 1 120 ? -20.271 -5.375 36.333 1.00 97.56 120 ALA A N 1
ATOM 956 C CA . ALA A 1 120 ? -20.523 -3.996 36.756 1.00 97.56 120 ALA A CA 1
ATOM 957 C C . ALA A 1 120 ? -20.530 -3.841 38.287 1.00 97.56 120 ALA A C 1
ATOM 959 O O . ALA A 1 120 ? -19.859 -2.959 38.820 1.00 97.56 120 ALA A O 1
ATOM 960 N N . THR A 1 121 ? -21.255 -4.710 39.001 1.00 96.81 121 THR A N 1
ATOM 961 C CA . THR A 1 121 ? -21.465 -4.621 40.457 1.00 96.81 121 THR A CA 1
ATOM 962 C C . THR A 1 121 ? -20.679 -5.683 41.230 1.00 96.81 121 THR A C 1
ATOM 964 O O . THR A 1 121 ? -20.295 -6.725 40.695 1.00 96.81 121 THR A O 1
ATOM 967 N N . LYS A 1 122 ? -20.471 -5.444 42.533 1.00 96.00 122 LYS A N 1
ATOM 968 C CA . LYS A 1 122 ? -19.847 -6.416 43.452 1.00 96.00 122 LYS A CA 1
ATOM 969 C C . LYS A 1 122 ? -20.649 -7.718 43.583 1.00 96.00 122 LYS A C 1
ATOM 971 O O . LYS A 1 122 ? -20.072 -8.778 43.793 1.00 96.00 122 LYS A O 1
ATOM 976 N N . GLU A 1 123 ? -21.971 -7.641 43.452 1.00 96.56 123 GLU A N 1
ATOM 977 C CA . GLU A 1 123 ? -22.871 -8.797 43.535 1.00 96.56 123 GLU A CA 1
ATOM 978 C C . GLU A 1 123 ? -22.729 -9.690 42.308 1.00 96.56 123 GLU A C 1
ATOM 980 O O . GLU A 1 123 ? -22.567 -10.901 42.447 1.00 96.56 123 GLU A O 1
ATOM 985 N N . ALA A 1 124 ? -22.648 -9.086 41.117 1.00 97.06 124 ALA A N 1
ATOM 986 C CA . ALA A 1 124 ? -22.341 -9.815 39.894 1.00 97.06 124 ALA A CA 1
ATOM 987 C C . ALA A 1 124 ? -21.001 -10.561 40.010 1.00 97.06 124 ALA A C 1
ATOM 989 O O . ALA A 1 124 ? -20.908 -11.729 39.641 1.00 97.06 124 ALA A O 1
ATOM 990 N N . PHE A 1 125 ? -19.973 -9.936 40.594 1.00 96.44 125 PHE A N 1
ATOM 991 C CA . PHE A 1 125 ? -18.691 -10.608 40.825 1.00 96.44 125 PHE A CA 1
ATOM 992 C C . PHE A 1 125 ? -18.817 -11.843 41.733 1.00 96.44 125 PHE A C 1
ATOM 994 O O . PHE A 1 125 ? -18.242 -12.887 41.420 1.00 96.44 125 PHE A O 1
ATOM 1001 N N . LYS A 1 126 ? -19.589 -11.755 42.827 1.00 97.00 126 LYS A N 1
ATOM 1002 C CA . LYS A 1 126 ? -19.829 -12.894 43.731 1.00 97.00 126 LYS A CA 1
ATOM 1003 C C . LYS A 1 126 ? -20.482 -14.061 42.992 1.00 97.00 126 LYS A C 1
ATOM 1005 O O . LYS A 1 126 ? -19.959 -15.169 43.044 1.00 97.00 126 LYS A O 1
ATOM 1010 N N . ILE A 1 127 ? -21.541 -13.787 42.235 1.00 95.88 127 ILE A N 1
ATOM 1011 C CA . ILE A 1 127 ? -22.267 -14.801 41.459 1.00 95.88 127 ILE A CA 1
ATOM 1012 C C . ILE A 1 127 ? -21.354 -15.441 40.397 1.00 95.88 127 ILE A C 1
ATOM 1014 O O . ILE A 1 127 ? -21.370 -16.657 40.226 1.00 95.88 127 ILE A O 1
ATOM 1018 N N . ILE A 1 128 ? -20.515 -14.657 39.704 1.00 95.06 128 ILE A N 1
ATOM 1019 C CA . ILE A 1 128 ? -19.537 -15.185 38.730 1.00 95.06 128 ILE A CA 1
ATOM 1020 C C . ILE A 1 128 ? -18.573 -16.176 39.401 1.00 95.06 128 ILE A C 1
ATOM 1022 O O . ILE A 1 128 ? -18.311 -17.255 38.867 1.00 95.06 128 ILE A O 1
ATOM 1026 N N . ARG A 1 129 ? -18.042 -15.830 40.579 1.00 94.50 129 ARG A N 1
ATOM 1027 C CA . ARG A 1 129 ? -17.086 -16.668 41.319 1.00 94.50 129 ARG A CA 1
ATOM 1028 C C . ARG A 1 129 ? -17.720 -17.907 41.938 1.00 94.50 129 ARG A C 1
ATOM 1030 O O . ARG A 1 129 ? -17.082 -18.961 41.970 1.00 94.50 129 ARG A O 1
ATOM 1037 N N . GLU A 1 130 ? -18.956 -17.787 42.397 1.00 94.81 130 GLU A N 1
ATOM 1038 C CA . GLU A 1 130 ? -19.740 -18.904 42.910 1.00 94.81 130 GLU A CA 1
ATOM 1039 C C . GLU A 1 130 ? -20.024 -19.918 41.800 1.00 94.81 130 GLU A C 1
ATOM 1041 O O . GLU A 1 130 ? -19.689 -21.092 41.952 1.00 94.81 130 GLU A O 1
ATOM 1046 N N . ARG A 1 131 ? -20.502 -19.456 40.636 1.00 93.62 131 ARG A N 1
ATOM 1047 C CA . ARG A 1 131 ? -20.712 -20.311 39.456 1.00 93.62 131 ARG A CA 1
ATOM 1048 C C . ARG A 1 131 ? -19.433 -21.021 39.027 1.00 93.62 131 ARG A C 1
ATOM 1050 O O . ARG A 1 131 ? -19.448 -22.232 38.851 1.00 93.62 131 ARG A O 1
ATOM 1057 N N . LEU A 1 132 ? -18.299 -20.316 38.979 1.00 92.31 132 LEU A N 1
ATOM 1058 C CA . LEU A 1 132 ? -17.011 -20.951 38.676 1.00 92.31 132 LEU A CA 1
ATOM 1059 C C . LEU A 1 132 ? -16.638 -22.042 39.700 1.00 92.31 132 LEU A C 1
ATOM 1061 O O . LEU A 1 132 ? -16.076 -23.073 39.330 1.00 92.31 132 LEU A O 1
ATOM 1065 N N . SER A 1 133 ? -16.942 -21.840 40.983 1.00 90.38 133 SER A N 1
ATOM 1066 C CA . SER A 1 133 ? -16.684 -22.842 42.028 1.00 90.38 133 SER A CA 1
ATOM 1067 C C . SER A 1 133 ? -17.565 -24.082 41.851 1.00 90.38 133 SER A C 1
ATOM 1069 O O . SER A 1 133 ? -17.069 -25.206 41.960 1.00 90.38 133 SER A O 1
ATOM 1071 N N . MET A 1 134 ? -18.839 -23.886 41.504 1.00 86.00 134 MET A N 1
ATOM 1072 C CA . MET A 1 134 ? -19.776 -24.975 41.219 1.00 86.00 134 MET A CA 1
ATOM 1073 C C . MET A 1 134 ? -19.383 -25.751 39.960 1.00 86.00 134 MET A C 1
ATOM 1075 O O . MET A 1 134 ? -19.303 -26.976 40.014 1.00 86.00 134 MET A O 1
ATOM 1079 N N . ASP A 1 135 ? -19.018 -25.068 38.874 1.00 85.56 135 ASP A N 1
ATOM 1080 C CA . ASP A 1 135 ? -18.566 -25.702 37.629 1.00 85.56 135 ASP A CA 1
ATOM 1081 C C . ASP A 1 135 ? -17.299 -26.541 37.830 1.00 85.56 135 ASP A C 1
ATOM 1083 O O . ASP A 1 135 ? -17.114 -27.580 37.192 1.00 85.56 135 ASP A O 1
ATOM 1087 N N . ASN A 1 136 ? -16.392 -26.097 38.703 1.00 84.56 136 ASN A N 1
ATOM 1088 C CA . ASN A 1 136 ? -15.203 -26.870 39.057 1.00 84.56 136 ASN A CA 1
ATOM 1089 C C . ASN A 1 136 ? -15.562 -28.104 39.900 1.00 84.56 136 ASN A C 1
ATOM 1091 O O . ASN A 1 136 ? -14.975 -29.166 39.703 1.00 84.56 136 ASN A O 1
ATOM 1095 N N . SER A 1 137 ? -16.539 -27.992 40.806 1.00 80.81 137 SER A N 1
ATOM 1096 C CA . SER A 1 137 ? -17.044 -29.120 41.600 1.00 80.81 137 SER A CA 1
ATOM 1097 C C . SER A 1 137 ? -17.742 -30.167 40.726 1.00 80.81 137 SER A C 1
ATOM 1099 O O . SER A 1 137 ? -17.440 -31.355 40.839 1.00 80.81 137 SER A O 1
ATOM 1101 N N . MET A 1 138 ? -18.602 -29.735 39.797 1.00 71.75 138 MET A N 1
ATOM 1102 C CA . MET A 1 138 ? -19.298 -30.612 38.847 1.00 71.75 138 MET A CA 1
ATOM 1103 C C . MET A 1 138 ? -18.297 -31.340 37.944 1.00 71.75 138 MET A C 1
ATOM 1105 O O . MET A 1 138 ? -18.279 -32.566 37.925 1.00 71.75 138 MET A O 1
ATOM 1109 N N . ARG A 1 139 ? -17.342 -30.619 37.335 1.00 71.62 139 ARG A N 1
ATOM 1110 C CA . ARG A 1 139 ? -16.282 -31.238 36.517 1.00 71.62 139 ARG A CA 1
ATOM 1111 C C . ARG A 1 139 ? -15.418 -32.239 37.288 1.00 71.62 139 ARG A C 1
ATOM 1113 O O . ARG A 1 139 ? -14.943 -33.212 36.706 1.00 71.62 139 ARG A O 1
ATOM 1120 N N . ASN A 1 140 ? -15.196 -32.020 38.583 1.00 68.00 140 ASN A N 1
ATOM 1121 C CA . ASN A 1 140 ? -14.470 -32.969 39.427 1.00 68.00 140 ASN A CA 1
ATOM 1122 C C . ASN A 1 140 ? -15.312 -34.202 39.795 1.00 68.00 140 ASN A C 1
ATOM 1124 O O . ASN A 1 140 ? -14.743 -35.283 39.941 1.00 68.00 140 ASN A O 1
ATOM 1128 N N . LYS A 1 141 ? -16.638 -34.072 39.918 1.00 63.53 141 LYS A N 1
ATOM 1129 C CA . LYS A 1 141 ? -17.552 -35.213 40.089 1.00 63.53 141 LYS A CA 1
ATOM 1130 C C . LYS A 1 141 ? -17.666 -36.033 38.804 1.00 63.53 141 LYS A C 1
ATOM 1132 O O . LYS A 1 141 ? -17.465 -37.239 38.864 1.00 63.53 141 LYS A O 1
ATOM 1137 N N . ASP A 1 142 ? -17.828 -35.386 37.651 1.00 60.09 142 ASP A N 1
ATOM 1138 C CA . ASP A 1 142 ? -17.913 -36.063 36.348 1.00 60.09 142 ASP A CA 1
ATOM 1139 C C . ASP A 1 142 ? -16.639 -36.860 36.023 1.00 60.09 142 ASP A C 1
ATOM 1141 O O . ASP A 1 142 ? -16.696 -37.934 35.428 1.00 60.09 142 ASP A O 1
ATOM 1145 N N . LYS A 1 143 ? -15.465 -36.366 36.442 1.00 58.81 143 LYS A N 1
ATOM 1146 C CA . LYS A 1 143 ? -14.199 -37.109 36.329 1.00 58.81 143 LYS A CA 1
ATOM 1147 C C . LYS A 1 143 ? -14.148 -38.357 37.214 1.00 58.81 143 LYS A C 1
ATOM 1149 O O . LYS A 1 143 ? -13.530 -39.334 36.807 1.00 58.81 143 LYS A O 1
ATOM 1154 N N . LYS A 1 144 ? -14.768 -38.337 38.400 1.00 59.25 144 LYS A N 1
ATOM 1155 C CA . LYS A 1 144 ? -14.863 -39.520 39.275 1.00 59.25 144 LYS A CA 1
ATOM 1156 C C . LYS A 1 144 ? -15.865 -40.539 38.732 1.00 59.25 144 LYS A C 1
ATOM 1158 O O . LYS A 1 144 ? -15.600 -41.730 38.809 1.00 59.25 144 LYS A O 1
ATOM 1163 N N . ASP A 1 145 ? -16.949 -40.070 38.121 1.00 57.78 145 ASP A N 1
ATOM 1164 C CA . ASP A 1 145 ? -18.004 -40.928 37.572 1.00 57.78 145 ASP A CA 1
ATOM 1165 C C . ASP A 1 145 ? -17.571 -41.612 36.258 1.00 57.78 145 ASP A C 1
ATOM 1167 O O . ASP A 1 145 ? -17.738 -42.815 36.070 1.00 57.78 145 ASP A O 1
ATOM 1171 N N . LYS A 1 146 ? -16.860 -40.891 35.376 1.00 56.91 146 LYS A N 1
ATOM 1172 C CA . LYS A 1 146 ? -16.271 -41.477 34.154 1.00 56.91 146 LYS A CA 1
ATOM 1173 C C . LYS A 1 146 ? -15.050 -42.372 34.403 1.00 56.91 146 LYS A C 1
ATOM 1175 O O . LYS A 1 146 ? -14.670 -43.119 33.503 1.00 56.91 146 LYS A O 1
ATOM 1180 N N . GLY A 1 147 ? -14.449 -42.318 35.594 1.00 55.12 147 GLY A N 1
ATOM 1181 C CA . GLY A 1 147 ? -13.386 -43.241 36.010 1.00 55.12 147 GLY A CA 1
ATOM 1182 C C . GLY A 1 147 ? -13.896 -44.665 36.254 1.00 55.12 147 GLY A C 1
ATOM 1183 O O . GLY A 1 147 ? -13.185 -45.620 35.971 1.00 55.12 147 GLY A O 1
ATOM 1184 N N . SER A 1 148 ? -15.156 -44.819 36.675 1.00 56.94 148 SER A N 1
ATOM 1185 C CA . SER A 1 148 ? -15.750 -46.130 36.971 1.00 56.94 148 SER A CA 1
ATOM 1186 C C . SER A 1 148 ? -16.082 -46.949 35.713 1.00 56.94 148 SER A C 1
ATOM 1188 O O . SER A 1 148 ? -15.974 -48.175 35.729 1.00 56.94 148 SER A O 1
ATOM 1190 N N . LEU A 1 149 ? -16.433 -46.291 34.601 1.00 53.09 149 LEU A N 1
ATOM 1191 C CA . LEU A 1 149 ? -16.858 -46.966 33.365 1.00 53.09 149 LEU A CA 1
ATOM 1192 C C . LEU A 1 149 ? -15.672 -47.402 32.477 1.00 53.09 149 LEU A C 1
ATOM 1194 O O . LEU A 1 149 ? -15.792 -48.361 31.721 1.00 53.09 149 LEU A O 1
ATOM 1198 N N . LEU A 1 150 ? -14.505 -46.752 32.591 1.00 51.00 150 LEU A N 1
ATOM 1199 C CA . LEU A 1 150 ? -13.299 -47.126 31.832 1.00 51.00 150 LEU A CA 1
ATOM 1200 C C . LEU A 1 150 ? -12.520 -48.288 32.476 1.00 51.00 150 LEU A C 1
ATOM 1202 O O . LEU A 1 150 ? -11.868 -49.053 31.769 1.00 51.00 150 LEU A O 1
ATOM 1206 N N . GLU A 1 151 ? -12.618 -48.462 33.793 1.00 51.97 151 GLU A N 1
ATOM 1207 C CA . GLU A 1 151 ? -11.879 -49.496 34.534 1.00 51.97 151 GLU A CA 1
ATOM 1208 C C . GLU A 1 151 ? -12.536 -50.887 34.450 1.00 51.97 151 GLU A C 1
ATOM 1210 O O . GLU A 1 151 ? -11.889 -51.902 34.687 1.00 51.97 151 GLU A O 1
ATOM 1215 N N . SER A 1 152 ? -13.797 -50.953 34.006 1.00 58.19 152 SER A N 1
ATOM 1216 C CA . SER A 1 152 ? -14.499 -52.220 33.739 1.00 58.19 152 SER A CA 1
ATOM 1217 C C . SER A 1 152 ? -14.263 -52.771 32.322 1.00 58.19 152 SER A C 1
ATOM 1219 O O . SER A 1 152 ? -14.622 -53.912 32.046 1.00 58.19 152 SER A O 1
ATOM 1221 N N . ILE A 1 153 ? -13.661 -51.987 31.416 1.00 58.25 153 ILE A N 1
ATOM 1222 C CA . ILE A 1 153 ? -13.398 -52.388 30.017 1.00 58.25 153 ILE A CA 1
ATOM 1223 C C . ILE A 1 153 ? -11.920 -52.779 29.808 1.00 58.25 153 ILE A C 1
ATOM 1225 O O . ILE A 1 153 ? -11.586 -53.428 28.822 1.00 58.25 153 ILE A O 1
ATOM 1229 N N . SER A 1 154 ? -11.015 -52.477 30.746 1.00 53.94 154 SER A N 1
ATOM 1230 C CA . SER A 1 154 ? -9.587 -52.837 30.663 1.00 53.94 154 SER A CA 1
ATOM 1231 C C . SER A 1 154 ? -9.255 -54.257 31.155 1.00 53.94 154 SER A C 1
ATOM 1233 O O . SER A 1 154 ? -8.127 -54.535 31.569 1.00 53.94 154 SER A O 1
ATOM 1235 N N . GLY A 1 155 ? -10.208 -55.187 31.056 1.00 49.53 155 GLY A N 1
ATOM 1236 C CA . GLY A 1 155 ? -9.934 -56.619 31.110 1.00 49.53 155 GLY A CA 1
ATOM 1237 C C . GLY A 1 155 ? -9.361 -57.109 29.775 1.00 49.53 155 GLY A C 1
ATOM 1238 O O . GLY A 1 155 ? -10.004 -56.978 28.743 1.00 49.53 155 GLY A O 1
ATOM 1239 N N . GLN A 1 156 ? -8.165 -57.704 29.827 1.00 48.12 156 GLN A N 1
ATOM 1240 C CA . GLN A 1 156 ? -7.466 -58.424 28.747 1.00 48.12 156 GLN A CA 1
ATOM 1241 C C . GLN A 1 156 ? -6.877 -57.597 27.584 1.00 48.12 156 GLN A C 1
ATOM 1243 O O . GLN A 1 156 ? -7.434 -57.452 26.505 1.00 48.12 156 GLN A O 1
ATOM 1248 N N . GLY A 1 157 ? -5.634 -57.161 27.815 1.00 48.72 157 GLY A N 1
ATOM 1249 C CA . GLY A 1 157 ? -4.475 -57.450 26.962 1.00 48.72 157 GLY A CA 1
ATOM 1250 C C . GLY A 1 157 ? -4.589 -57.238 25.452 1.00 48.72 157 GLY A C 1
ATOM 1251 O O . GLY A 1 157 ? -4.987 -58.143 24.741 1.00 48.72 157 GLY A O 1
ATOM 1252 N N . PHE A 1 158 ? -4.014 -56.138 24.963 1.00 34.22 158 PHE A N 1
ATOM 1253 C CA . PHE A 1 158 ? -3.251 -56.109 23.708 1.00 34.22 158 PHE A CA 1
ATOM 1254 C C . PHE A 1 158 ? -2.253 -54.943 23.769 1.00 34.22 158 PHE A C 1
ATOM 1256 O O . PHE A 1 158 ? -2.614 -53.781 23.588 1.00 34.22 158 PHE A O 1
ATOM 1263 N N . SER A 1 159 ? -0.970 -55.228 24.024 1.00 55.34 159 SER A N 1
ATOM 1264 C CA . SER A 1 159 ? 0.099 -54.239 23.841 1.00 55.34 159 SER A CA 1
ATOM 1265 C C . SER A 1 159 ? 0.399 -54.089 22.346 1.00 55.34 159 SER A C 1
ATOM 1267 O O . SER A 1 159 ? 1.384 -54.618 21.829 1.00 55.34 159 SER A O 1
ATOM 1269 N N . ALA A 1 160 ? -0.456 -53.380 21.619 1.00 47.19 160 ALA A N 1
ATOM 1270 C CA . ALA A 1 160 ? -0.129 -52.945 20.271 1.00 47.19 160 ALA A CA 1
ATOM 1271 C C . ALA A 1 160 ? 0.630 -51.617 20.366 1.00 47.19 160 ALA A C 1
ATOM 1273 O O . ALA A 1 160 ? 0.065 -50.566 20.661 1.00 47.19 160 ALA A O 1
ATOM 1274 N N . LYS A 1 161 ? 1.947 -51.677 20.142 1.00 50.53 161 LYS A N 1
ATOM 1275 C CA . LYS A 1 161 ? 2.814 -50.510 19.953 1.00 50.53 161 LYS A CA 1
ATOM 1276 C C . LYS A 1 161 ? 2.285 -49.683 18.775 1.00 50.53 161 LYS A C 1
ATOM 1278 O O . LYS A 1 161 ? 2.597 -49.967 17.621 1.00 50.53 161 LYS A O 1
ATOM 1283 N N . GLY A 1 162 ? 1.491 -48.656 19.066 1.00 42.56 162 GLY A N 1
ATOM 1284 C CA . GLY A 1 162 ? 1.121 -47.628 18.102 1.00 42.56 162 GLY A CA 1
ATOM 1285 C C . GLY A 1 162 ? 2.356 -46.809 17.741 1.00 42.56 162 GLY A C 1
ATOM 1286 O O . GLY A 1 162 ? 2.887 -46.068 18.568 1.00 42.56 162 GLY A O 1
ATOM 1287 N N . LYS A 1 163 ? 2.847 -46.979 16.513 1.00 50.91 163 LYS A N 1
ATOM 1288 C CA . LYS A 1 163 ? 3.919 -46.160 15.945 1.00 50.91 163 LYS A CA 1
ATOM 1289 C C . LYS A 1 163 ? 3.467 -44.696 15.949 1.00 50.91 163 LYS A C 1
ATOM 1291 O O . LYS A 1 163 ? 2.419 -44.367 15.402 1.00 50.91 163 LYS A O 1
ATOM 1296 N N . ARG A 1 164 ? 4.270 -43.828 16.566 1.00 40.06 164 ARG A N 1
ATOM 1297 C CA . ARG A 1 164 ? 4.147 -42.369 16.472 1.00 40.06 164 ARG A CA 1
ATOM 1298 C C . ARG A 1 164 ? 4.158 -41.990 14.989 1.00 40.06 164 ARG A C 1
ATOM 1300 O O . ARG A 1 164 ? 5.130 -42.291 14.304 1.00 40.06 164 ARG A O 1
ATOM 1307 N N . SER A 1 165 ? 3.092 -41.361 14.501 1.00 51.91 165 SER A N 1
ATOM 1308 C CA . SER A 1 165 ? 3.083 -40.751 13.171 1.00 51.91 165 SER A CA 1
ATOM 1309 C C . SER A 1 165 ? 4.209 -39.718 13.084 1.00 51.91 165 SER A C 1
ATOM 1311 O O . SER A 1 165 ? 4.381 -38.909 14.003 1.00 51.91 165 SER A O 1
ATOM 1313 N N . GLU A 1 166 ? 4.982 -39.764 12.001 1.00 47.81 166 GLU A N 1
ATOM 1314 C CA . GLU A 1 166 ? 6.067 -38.826 11.741 1.00 47.81 166 GLU A CA 1
ATOM 1315 C C . GLU A 1 166 ? 5.543 -37.389 11.717 1.00 47.81 166 GLU A C 1
ATOM 1317 O O . GLU A 1 166 ? 4.658 -37.022 10.945 1.00 47.81 166 GLU A O 1
ATOM 1322 N N . ILE A 1 167 ? 6.116 -36.558 12.584 1.00 45.31 167 ILE A N 1
ATOM 1323 C CA . ILE A 1 167 ? 6.000 -35.110 12.475 1.00 45.31 167 ILE A CA 1
ATOM 1324 C C . ILE A 1 167 ? 6.819 -34.718 11.248 1.00 45.31 167 ILE A C 1
ATOM 1326 O O . ILE A 1 167 ? 8.050 -34.763 11.279 1.00 45.31 167 ILE A O 1
ATOM 1330 N N . VAL A 1 168 ? 6.135 -34.324 10.174 1.00 40.88 168 VAL A N 1
ATOM 1331 C CA . VAL A 1 168 ? 6.758 -33.644 9.038 1.00 40.88 168 VAL A CA 1
ATOM 1332 C C . VAL A 1 168 ? 7.382 -32.357 9.569 1.00 40.88 168 VAL A C 1
ATOM 1334 O O . VAL A 1 168 ? 6.686 -31.397 9.905 1.00 40.88 168 VAL A O 1
ATOM 1337 N N . LYS A 1 169 ? 8.712 -32.345 9.680 1.00 42.53 169 LYS A N 1
ATOM 1338 C CA . LYS A 1 169 ? 9.487 -31.140 9.968 1.00 42.53 169 LYS A CA 1
ATOM 1339 C C . LYS A 1 169 ? 9.354 -30.193 8.778 1.00 42.53 169 LYS A C 1
ATOM 1341 O O . LYS A 1 169 ? 10.102 -30.296 7.811 1.00 42.53 169 LYS A O 1
ATOM 1346 N N . ARG A 1 170 ? 8.409 -29.255 8.845 1.00 39.69 170 ARG A N 1
ATOM 1347 C CA . ARG A 1 170 ? 8.501 -28.026 8.055 1.00 39.69 170 ARG A CA 1
ATOM 1348 C C . ARG A 1 170 ? 9.523 -27.130 8.735 1.00 39.69 170 ARG A C 1
ATOM 1350 O O . ARG A 1 170 ? 9.212 -26.403 9.673 1.00 39.69 170 ARG A O 1
ATOM 1357 N N . ASN A 1 171 ? 10.759 -27.254 8.277 1.00 41.38 171 ASN A N 1
ATOM 1358 C CA . ASN A 1 171 ? 11.760 -26.229 8.476 1.00 41.38 171 ASN A CA 1
ATOM 1359 C C . ASN A 1 171 ? 11.381 -25.074 7.550 1.00 41.38 171 ASN A C 1
ATOM 1361 O O . ASN A 1 171 ? 11.590 -25.180 6.351 1.00 41.38 171 ASN A O 1
ATOM 1365 N N . GLU A 1 172 ? 10.835 -23.992 8.088 1.00 39.97 172 GLU A N 1
ATOM 1366 C CA . GLU A 1 172 ? 11.140 -22.676 7.540 1.00 39.97 172 GLU A CA 1
ATOM 1367 C C . GLU A 1 172 ? 10.989 -21.636 8.640 1.00 39.97 172 GLU A C 1
ATOM 1369 O O . GLU A 1 172 ? 9.943 -21.425 9.253 1.00 39.97 172 GLU A O 1
ATOM 1374 N N . THR A 1 173 ? 12.146 -21.095 8.974 1.00 41.22 173 THR A N 1
ATOM 1375 C CA . THR A 1 173 ? 12.401 -20.164 10.048 1.00 41.22 173 THR A CA 1
ATOM 1376 C C . THR A 1 173 ? 11.649 -18.861 9.850 1.00 41.22 173 THR A C 1
ATOM 1378 O O . THR A 1 173 ? 11.684 -18.239 8.792 1.00 41.22 173 THR A O 1
ATOM 1381 N N . SER A 1 174 ? 11.071 -18.422 10.960 1.00 45.31 174 SER A N 1
ATOM 1382 C CA . SER A 1 174 ? 10.825 -17.036 11.321 1.00 45.31 174 SER A CA 1
ATOM 1383 C C . SER A 1 174 ? 11.811 -16.047 10.695 1.00 45.31 174 SER A C 1
ATOM 1385 O O . SER A 1 174 ? 13.007 -16.116 10.971 1.00 45.31 174 SER A O 1
ATOM 1387 N N . ASN A 1 175 ? 11.294 -15.053 9.984 1.00 43.28 175 ASN A N 1
ATOM 1388 C CA . ASN A 1 175 ? 11.726 -13.667 10.134 1.00 43.28 175 ASN A CA 1
ATOM 1389 C C . ASN A 1 175 ? 10.832 -12.778 9.287 1.00 43.28 175 ASN A C 1
ATOM 1391 O O . ASN A 1 175 ? 11.032 -12.679 8.090 1.00 43.28 175 ASN A O 1
ATOM 1395 N N . GLN A 1 176 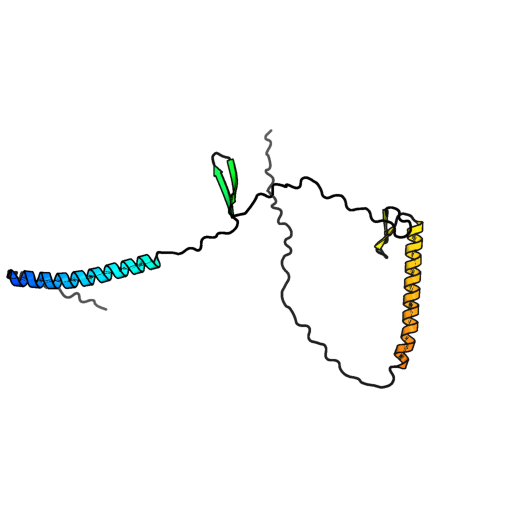? 9.879 -12.109 9.928 1.00 41.00 176 GLN A N 1
ATOM 1396 C CA . GLN A 1 176 ? 9.484 -10.750 9.561 1.00 41.00 176 GLN A CA 1
ATOM 1397 C C . GLN A 1 176 ? 8.793 -10.107 10.768 1.00 41.00 176 GLN A C 1
ATOM 1399 O O . GLN A 1 176 ? 7.629 -9.720 10.755 1.00 41.00 176 GLN A O 1
ATOM 1404 N N . ARG A 1 177 ? 9.553 -9.973 11.864 1.00 45.31 177 ARG A N 1
ATOM 1405 C CA . ARG A 1 177 ? 9.304 -8.888 12.818 1.00 45.31 177 ARG A CA 1
ATOM 1406 C C . ARG A 1 177 ? 9.752 -7.594 12.139 1.00 45.31 177 ARG A C 1
ATOM 1408 O O . ARG A 1 177 ? 10.859 -7.124 12.376 1.00 45.31 177 ARG A O 1
ATOM 1415 N N . TYR A 1 178 ? 8.916 -7.023 11.276 1.00 43.44 178 TYR A N 1
ATOM 1416 C CA . TYR A 1 178 ? 9.077 -5.628 10.865 1.00 43.44 178 TYR A CA 1
ATOM 1417 C C . TYR A 1 178 ? 8.615 -4.739 12.019 1.00 43.44 178 TYR A C 1
ATOM 1419 O O . TYR A 1 178 ? 7.511 -4.206 12.033 1.00 43.44 178 TYR A O 1
ATOM 1427 N N . TRP A 1 179 ? 9.459 -4.637 13.042 1.00 42.12 179 TRP A N 1
ATOM 1428 C CA . TRP A 1 179 ? 9.338 -3.602 14.054 1.00 42.12 179 TRP A CA 1
ATOM 1429 C C . TRP A 1 179 ? 10.123 -2.393 13.554 1.00 42.12 179 TRP A C 1
ATOM 1431 O O . TRP A 1 179 ? 11.343 -2.428 13.418 1.00 42.12 179 TRP A O 1
ATOM 1441 N N . ALA A 1 180 ? 9.354 -1.373 13.185 1.00 42.88 180 ALA A N 1
ATOM 1442 C CA . ALA A 1 180 ? 9.683 0.043 13.152 1.00 42.88 180 ALA A CA 1
ATOM 1443 C C . ALA A 1 180 ? 11.164 0.417 13.372 1.00 42.88 180 ALA A C 1
ATOM 1445 O O . ALA A 1 180 ? 11.610 0.654 14.493 1.00 42.88 180 ALA A O 1
ATOM 1446 N N . ARG A 1 181 ? 11.905 0.609 12.274 1.00 46.09 181 ARG A N 1
ATOM 1447 C CA . ARG A 1 181 ? 13.027 1.556 12.271 1.00 46.09 181 ARG A CA 1
ATOM 1448 C C . ARG A 1 181 ? 12.446 2.966 12.196 1.00 46.09 181 ARG A C 1
ATOM 1450 O O . ARG A 1 181 ? 12.332 3.536 11.112 1.00 46.09 181 ARG A O 1
ATOM 1457 N N . PHE A 1 182 ? 12.060 3.521 13.342 1.00 45.88 182 PHE A N 1
ATOM 1458 C CA . PHE A 1 182 ? 11.947 4.969 13.462 1.00 45.88 182 PHE A CA 1
ATOM 1459 C C . PHE A 1 182 ? 13.334 5.552 13.182 1.00 45.88 182 PHE A C 1
ATOM 1461 O O . PHE A 1 182 ? 14.311 5.211 13.847 1.00 45.88 182 PHE A O 1
ATOM 1468 N N . ARG A 1 183 ? 13.440 6.364 12.129 1.00 47.34 183 ARG A N 1
ATOM 1469 C CA . ARG A 1 183 ? 14.637 7.155 11.860 1.00 47.34 183 ARG A CA 1
ATOM 1470 C C . ARG A 1 183 ? 14.731 8.207 12.962 1.00 47.34 183 ARG A C 1
ATOM 1472 O O . ARG A 1 183 ? 13.976 9.172 12.941 1.00 47.34 183 ARG A O 1
ATOM 1479 N N . SER A 1 184 ? 15.620 8.005 13.927 1.00 43.53 184 SER A N 1
ATOM 1480 C CA . SER A 1 184 ? 16.038 9.071 14.833 1.00 43.53 184 SER A CA 1
ATOM 1481 C C . SER A 1 184 ? 16.798 10.106 14.006 1.00 43.53 184 SER A C 1
ATOM 1483 O O . SER A 1 184 ? 17.869 9.809 13.479 1.00 43.53 184 SER A O 1
ATOM 1485 N N . PHE A 1 185 ? 16.229 11.296 13.833 1.00 50.84 185 PHE A N 1
ATOM 1486 C CA . PHE A 1 185 ? 16.994 12.445 13.357 1.00 50.84 185 PHE A CA 1
ATOM 1487 C C . PHE A 1 185 ? 17.912 12.913 14.500 1.00 50.84 185 PHE A C 1
ATOM 1489 O O . PHE A 1 185 ? 17.445 12.963 15.641 1.00 50.84 185 PHE A O 1
ATOM 1496 N N . PRO A 1 186 ? 19.196 13.226 14.252 1.00 51.25 186 PRO A N 1
ATOM 1497 C CA . PRO A 1 186 ? 20.044 13.828 15.274 1.00 51.25 186 PRO A CA 1
ATOM 1498 C C . PRO A 1 186 ? 19.541 15.246 15.582 1.00 51.25 186 PRO A C 1
ATOM 1500 O O . PRO A 1 186 ? 19.263 16.021 14.666 1.00 51.25 186 PRO A O 1
ATOM 1503 N N . ALA A 1 187 ? 19.396 15.562 16.870 1.00 47.78 187 ALA A N 1
ATOM 1504 C CA . ALA A 1 187 ? 19.076 16.905 17.336 1.00 47.78 187 ALA A CA 1
ATOM 1505 C C . ALA A 1 187 ? 20.209 17.870 16.949 1.00 47.78 187 ALA A C 1
ATOM 1507 O O . ALA A 1 187 ? 21.371 17.625 17.266 1.00 47.78 187 ALA A O 1
ATOM 1508 N N . LEU A 1 188 ? 19.864 18.946 16.241 1.00 46.62 188 LEU A N 1
ATOM 1509 C CA . LEU A 1 188 ? 20.742 20.095 16.035 1.00 46.62 188 LEU A CA 1
ATOM 1510 C C . LEU A 1 188 ? 20.846 20.845 17.365 1.00 46.62 188 LEU A C 1
ATOM 1512 O O . LEU A 1 188 ? 19.862 21.429 17.820 1.00 46.62 188 LEU A O 1
ATOM 1516 N N . GLU A 1 189 ? 22.020 20.814 17.991 1.00 50.28 189 GLU A N 1
ATOM 1517 C CA . GLU A 1 189 ? 22.326 21.716 19.097 1.00 50.28 189 GLU A CA 1
ATOM 1518 C C . GLU A 1 189 ? 22.444 23.140 18.550 1.00 50.28 189 GLU A C 1
ATOM 1520 O O . GLU A 1 189 ? 23.347 23.466 17.780 1.00 50.28 189 GLU A O 1
ATOM 1525 N N . ILE A 1 190 ? 21.483 23.982 18.920 1.00 47.88 190 ILE A N 1
ATOM 1526 C CA . ILE A 1 190 ? 21.548 25.423 18.705 1.00 47.88 190 ILE A CA 1
ATOM 1527 C C . ILE A 1 190 ? 22.472 25.970 19.794 1.00 47.88 190 ILE A C 1
ATOM 1529 O O . ILE A 1 190 ? 22.084 26.041 20.958 1.00 47.88 190 ILE A O 1
ATOM 1533 N N . GLN A 1 191 ? 23.699 26.331 19.420 1.00 47.47 191 GLN A N 1
ATOM 1534 C CA . GLN A 1 191 ? 24.560 27.159 20.260 1.00 47.47 191 GLN A CA 1
ATOM 1535 C C . GLN A 1 191 ? 23.971 28.574 20.287 1.00 47.47 191 GLN A C 1
ATOM 1537 O O . GLN A 1 191 ? 23.970 29.274 19.276 1.00 47.47 191 GLN A O 1
ATOM 1542 N N . LEU A 1 192 ? 23.423 28.966 21.437 1.00 44.12 192 LEU A N 1
ATOM 1543 C CA . LEU A 1 192 ? 23.175 30.365 21.765 1.00 44.12 192 LEU A CA 1
ATOM 1544 C C . LEU A 1 192 ? 24.502 30.949 22.254 1.00 44.12 192 LEU A C 1
ATOM 1546 O O . LEU A 1 192 ? 25.035 30.498 23.265 1.00 44.12 192 LEU A O 1
ATOM 1550 N N . SER A 1 193 ? 25.045 31.891 21.493 1.00 52.03 193 SER A N 1
ATOM 1551 C CA . SER A 1 193 ? 26.164 32.735 21.908 1.00 52.03 193 SER A CA 1
ATOM 1552 C C . SER A 1 193 ? 25.629 33.883 22.768 1.00 52.03 193 SER A C 1
ATOM 1554 O O . SER A 1 193 ? 24.631 34.494 22.378 1.00 52.03 193 SER A O 1
ATOM 1556 N N . ASP A 1 194 ? 26.292 34.134 23.900 1.00 47.12 194 ASP A N 1
ATOM 1557 C CA . ASP A 1 194 ? 26.057 35.252 24.832 1.00 47.12 194 ASP A CA 1
ATOM 1558 C C . ASP A 1 194 ? 26.238 36.644 24.197 1.00 47.12 194 ASP A C 1
ATOM 1560 O O . ASP A 1 194 ? 27.098 36.787 23.291 1.00 47.12 194 ASP A O 1
#

Secondary structure (DSSP, 8-state):
--------------------HHHHHHHHHHHHHHHHHHHHHHHHHHHHHHHHH---PPP--S-EEEEEEETTEEEEEEETTPPP------SPPPPPPPPBPTTT-SBPSEE-TTT--EESSHHHHHHHHHHHHHHHHHHHHHHHHHHHHHTTT--S------PPPP------------------PPP-------

InterPro domains:
  IPR013272 Vps72/YL1, C-terminal [PF08265] (100-128)
  IPR013272 Vps72/YL1, C-terminal [SM00993] (99-128)
  IPR046757 Vps72/YL1, N-terminal [PF05764] (5-69)

Radius of gyration: 48.22 Å; chains: 1; bounding box: 93×94×117 Å

Sequence (194 aa):
MQATMKPIKRKKGGEEKRMTQEEMLLEAAQTEIMNLRNLERVLAREEEVKKRAVVNKMVYSGPQVRYSSKDGQNYLEFSKGLSFQTEICTTRPPYPQKAVCTITGLPAKYRDPKTGLPYATKEAFKIIRERLSMDNSMRNKDKKDKGSLLESISGQGFSAKGKRSEIVKRNETSNQRYWARFRSFPALEIQLSD

pLDDT: mean 75.42, std 20.08, range [34.22, 97.56]

Foldseek 3Di:
DDDDDDDDDDPDPDPPPPQDPVSVVVVVVVVVVVVVVVVVVVVVVVVVVVVVPPPPDDDDLAWDWDWDDDPNDIDIDTDNPDDDPPCPPPDDPDDDDADAAPPPRHRFPDADPVPRGGHNDPVSVVVVVVVVVVVVVVVVVVVVVVVVVVVVPPPDDDPDPDDDDDDPPPDDDDDDPPDDPPPDDDDDDDDDDD

Organism: Aquilegia coerulea (NCBI:txid218851)